Protein AF-A0A932XAJ8-F1 (afdb_monomer_lite)

pLDDT: mean 90.31, std 13.47, range [36.28, 98.69]

Sequence (309 aa):
MGTNARKQFDIGAFVGGLVFGLSGFFAARIWAGHVDVIAAASWMPWVVYTNVKCQMSRRRQSGYGASATNVKWKTYCVLAAAVFALQLLAGYQTMAFMTAIAVLIVTLLLCYFVKSFKPLVRMALAVALGLGLAAIQIIPLQEFFRQSIRTFNFPYSWNSYGSLTIASLKQFLNPFFFGDQISYHGPPPNFAEHAFFVGRVGVVLIIFFLLRRLPRLPRSPMVLAFGCVAFFGLWISLGPNAPIDLQYLLWKIVPMYRYLRLPPRHLILVVFGLSGLIGLGLQRFNKPFSFLIALFISAEMILYARHFI

Radius of gyration: 19.79 Å; chains: 1; bounding box: 49×43×63 Å

Structure (mmCIF, N/CA/C/O backbone):
data_AF-A0A932XAJ8-F1
#
_entry.id   AF-A0A932XAJ8-F1
#
loop_
_atom_site.group_PDB
_atom_site.id
_atom_site.type_symbol
_atom_site.label_atom_id
_atom_site.label_alt_id
_atom_site.label_comp_id
_atom_site.label_asym_id
_atom_site.label_entity_id
_atom_site.label_seq_id
_atom_site.pdbx_PDB_ins_code
_atom_site.Cartn_x
_atom_site.Cartn_y
_atom_site.Cartn_z
_atom_site.occupancy
_atom_site.B_iso_or_equiv
_atom_site.auth_seq_id
_atom_site.auth_comp_id
_atom_site.auth_asym_id
_atom_site.auth_atom_id
_atom_site.pdbx_PDB_model_num
ATOM 1 N N . MET A 1 1 ? -10.674 -12.398 41.702 1.00 36.28 1 MET A N 1
ATOM 2 C CA . MET A 1 1 ? -10.322 -13.442 40.714 1.00 36.28 1 MET A CA 1
ATOM 3 C C . MET A 1 1 ? -10.292 -12.816 39.329 1.00 36.28 1 MET A C 1
ATOM 5 O O . MET A 1 1 ? -11.334 -12.607 38.725 1.00 36.28 1 MET A O 1
ATOM 9 N N . GLY A 1 2 ? -9.106 -12.397 38.882 1.00 37.19 2 GLY A N 1
ATOM 10 C CA . GLY A 1 2 ? -8.924 -11.787 37.568 1.00 37.19 2 GLY A CA 1
ATOM 11 C C . GLY A 1 2 ? -9.028 -12.852 36.486 1.00 37.19 2 GLY A C 1
ATOM 12 O O . GLY A 1 2 ? -8.221 -13.778 36.446 1.00 37.19 2 GLY A O 1
ATOM 13 N N . THR A 1 3 ? -10.025 -12.741 35.615 1.00 41.97 3 THR A N 1
ATOM 14 C CA . THR A 1 3 ? -10.102 -13.565 34.412 1.00 41.97 3 THR A CA 1
ATOM 15 C C . THR A 1 3 ? -8.911 -13.217 33.528 1.00 41.97 3 THR A C 1
ATOM 17 O O . THR A 1 3 ? -8.895 -12.170 32.877 1.00 41.97 3 THR A O 1
ATOM 20 N N . ASN A 1 4 ? -7.903 -14.090 33.524 1.00 41.47 4 ASN A N 1
ATOM 21 C CA . ASN A 1 4 ? -6.864 -14.136 32.506 1.00 41.47 4 ASN A CA 1
ATOM 22 C C . ASN A 1 4 ? -7.554 -14.295 31.148 1.00 41.47 4 ASN A C 1
ATOM 24 O O . ASN A 1 4 ? -7.858 -15.405 30.712 1.00 41.47 4 ASN A O 1
ATOM 28 N N . ALA A 1 5 ? -7.835 -13.174 30.487 1.00 44.16 5 ALA A N 1
ATOM 29 C CA . ALA A 1 5 ? -8.239 -13.155 29.096 1.00 44.16 5 ALA A CA 1
ATOM 30 C C . ALA A 1 5 ? -7.045 -13.668 28.284 1.00 44.16 5 ALA A C 1
ATOM 32 O O . ALA A 1 5 ? -6.176 -12.894 27.879 1.00 44.16 5 ALA A O 1
ATOM 33 N N . ARG A 1 6 ? -6.960 -14.994 28.093 1.00 46.66 6 ARG A N 1
ATOM 34 C CA . ARG A 1 6 ? -6.066 -15.590 27.096 1.00 46.66 6 ARG A CA 1
ATOM 35 C C . ARG A 1 6 ? -6.320 -14.824 25.802 1.00 46.66 6 ARG A C 1
ATOM 37 O O . ARG A 1 6 ? -7.459 -14.790 25.339 1.00 46.66 6 ARG A O 1
ATOM 44 N N . LYS A 1 7 ? -5.285 -14.173 25.258 1.00 53.66 7 LYS A N 1
ATOM 45 C CA . LYS A 1 7 ? -5.344 -13.554 23.929 1.00 53.66 7 LYS A CA 1
ATOM 46 C C . LYS A 1 7 ? -5.793 -14.639 22.955 1.00 53.66 7 LYS A C 1
ATOM 48 O O . LYS A 1 7 ? -5.022 -15.531 22.620 1.00 53.66 7 LYS A O 1
ATOM 53 N N . GLN A 1 8 ? -7.068 -14.608 22.590 1.00 65.31 8 GLN A N 1
ATOM 54 C CA . GLN A 1 8 ? -7.637 -15.550 21.647 1.00 65.31 8 GLN A CA 1
ATOM 55 C C . GLN A 1 8 ? -6.989 -15.295 20.287 1.00 65.31 8 GLN A C 1
ATOM 57 O O . GLN A 1 8 ? -6.840 -14.144 19.881 1.00 65.31 8 GLN A O 1
ATOM 62 N N . PHE A 1 9 ? -6.573 -16.366 19.616 1.00 79.56 9 PHE A N 1
ATOM 63 C CA . PHE A 1 9 ? -6.034 -16.291 18.265 1.00 79.56 9 PHE A CA 1
ATOM 64 C C . PHE A 1 9 ? -7.078 -15.664 17.329 1.00 79.56 9 PHE A C 1
ATOM 66 O O . PHE A 1 9 ? -8.187 -16.186 17.190 1.00 79.56 9 PHE A O 1
ATOM 73 N N . ASP A 1 10 ? -6.733 -14.526 16.726 1.00 88.81 10 ASP A N 1
ATOM 74 C CA . ASP A 1 10 ? -7.587 -13.831 15.764 1.00 88.81 10 ASP A CA 1
ATOM 75 C C . ASP A 1 10 ? -7.245 -14.315 14.354 1.00 88.81 10 ASP A C 1
ATOM 77 O O . ASP A 1 10 ? -6.279 -13.868 13.731 1.00 88.81 10 ASP A O 1
ATOM 81 N N . ILE A 1 11 ? -8.050 -15.258 13.862 1.00 92.81 11 ILE A N 1
ATOM 82 C CA . ILE A 1 11 ? -7.847 -15.880 12.552 1.00 92.81 11 ILE A CA 1
ATOM 83 C C . ILE A 1 11 ? -7.927 -14.866 11.406 1.00 92.81 11 ILE A C 1
ATOM 85 O O . ILE A 1 11 ? -7.228 -15.012 10.409 1.00 92.81 11 ILE A O 1
ATOM 89 N N . GLY A 1 12 ? -8.737 -13.812 11.561 1.00 92.94 12 GLY A N 1
ATOM 90 C CA . GLY A 1 12 ? -8.859 -12.759 10.559 1.00 92.94 12 GLY A CA 1
ATOM 91 C C . GLY A 1 12 ? -7.574 -11.943 10.459 1.00 92.94 12 GLY A C 1
ATOM 92 O O . GLY A 1 12 ? -7.088 -11.694 9.359 1.00 92.94 12 GLY A O 1
ATOM 93 N N . ALA A 1 13 ? -6.982 -11.584 11.602 1.00 92.44 13 ALA A N 1
ATOM 94 C CA . ALA A 1 13 ? -5.699 -10.883 11.632 1.00 92.44 13 ALA A CA 1
ATOM 95 C C . ALA A 1 13 ? -4.559 -11.741 11.057 1.00 92.44 13 ALA A C 1
ATOM 97 O O . ALA A 1 13 ? -3.740 -11.230 10.293 1.00 92.44 13 ALA A O 1
ATOM 98 N N . PHE A 1 14 ? -4.534 -13.040 11.378 1.00 95.12 14 PHE A N 1
ATOM 99 C CA . PHE A 1 14 ? -3.547 -13.974 10.834 1.00 95.12 14 PHE A CA 1
ATOM 100 C C . PHE A 1 14 ? -3.643 -14.086 9.307 1.00 95.12 14 PHE A C 1
ATOM 102 O O . PHE A 1 14 ? -2.650 -13.865 8.617 1.00 95.12 14 PHE A O 1
ATOM 109 N N . VAL A 1 15 ? -4.839 -14.355 8.770 1.00 96.69 15 VAL A N 1
ATOM 110 C CA . VAL A 1 15 ? -5.033 -14.482 7.317 1.00 96.69 15 VAL A CA 1
ATOM 111 C C . VAL A 1 15 ? -4.774 -13.159 6.602 1.00 96.69 15 VAL A C 1
ATOM 113 O O . VAL A 1 15 ? -4.150 -13.163 5.550 1.00 96.69 15 VAL A O 1
ATOM 116 N N . GLY A 1 16 ? -5.181 -12.019 7.171 1.00 96.94 16 GLY A N 1
ATOM 117 C CA . GLY A 1 16 ? -4.859 -10.709 6.600 1.00 96.94 16 GLY A CA 1
ATOM 118 C C . GLY A 1 16 ? -3.348 -10.474 6.488 1.00 96.94 16 GLY A C 1
ATOM 119 O O . GLY A 1 16 ? -2.874 -9.999 5.459 1.00 96.94 16 GLY A O 1
ATOM 120 N N . GLY A 1 17 ? -2.576 -10.863 7.509 1.00 97.12 17 GLY A N 1
ATOM 121 C CA . GLY A 1 17 ? -1.112 -10.816 7.461 1.00 97.12 17 GLY A CA 1
ATOM 122 C C . GLY A 1 17 ? -0.517 -11.762 6.413 1.00 97.12 17 GLY A C 1
ATOM 123 O O . GLY A 1 17 ? 0.367 -11.357 5.660 1.00 97.12 17 GLY A O 1
ATOM 124 N N . LEU A 1 18 ? -1.036 -12.990 6.324 1.00 97.75 18 LEU A N 1
ATOM 125 C CA . LEU A 1 18 ? -0.606 -13.991 5.343 1.00 97.75 18 LEU A CA 1
ATOM 126 C C . LEU A 1 18 ? -0.863 -13.524 3.906 1.00 97.75 18 LEU A C 1
ATOM 128 O O . LEU A 1 18 ? 0.040 -13.587 3.078 1.00 97.75 18 LEU A O 1
ATOM 132 N N . VAL A 1 19 ? -2.063 -13.011 3.616 1.00 98.31 19 VAL A N 1
ATOM 133 C CA . VAL A 1 19 ? -2.419 -12.496 2.284 1.00 98.31 19 VAL A CA 1
ATOM 134 C C . VAL A 1 19 ? -1.528 -11.321 1.901 1.00 98.31 19 VAL A C 1
ATOM 136 O O . VAL A 1 19 ? -1.057 -11.273 0.770 1.00 98.31 19 VAL A O 1
ATOM 139 N N . PHE A 1 20 ? -1.244 -10.405 2.832 1.00 98.38 20 PHE A N 1
ATOM 140 C CA . PHE A 1 20 ? -0.338 -9.287 2.570 1.00 98.38 20 PHE A CA 1
ATOM 141 C C . PHE A 1 20 ? 1.073 -9.783 2.221 1.00 98.38 20 PHE A C 1
ATOM 143 O O . PHE A 1 20 ? 1.606 -9.415 1.174 1.00 98.38 20 PHE A O 1
ATOM 150 N N . GLY A 1 21 ? 1.645 -10.657 3.057 1.00 97.12 21 GLY A N 1
ATOM 151 C CA . GLY A 1 21 ? 3.016 -11.152 2.904 1.00 97.12 21 GLY A CA 1
ATOM 152 C C . GLY A 1 21 ? 3.234 -12.087 1.709 1.00 97.12 21 GLY A C 1
ATOM 153 O O . GLY A 1 21 ? 4.313 -12.071 1.128 1.00 97.12 21 GLY A O 1
ATOM 154 N N . LEU A 1 22 ? 2.220 -12.864 1.313 1.00 97.44 22 LEU A N 1
ATOM 155 C CA . LEU A 1 22 ? 2.273 -13.782 0.162 1.00 97.44 22 LEU A CA 1
ATOM 156 C C . LEU A 1 22 ? 1.621 -13.218 -1.108 1.00 97.44 22 LEU A C 1
ATOM 158 O O . LEU A 1 22 ? 1.453 -13.935 -2.094 1.00 97.44 22 LEU A O 1
ATOM 162 N N . SER A 1 23 ? 1.214 -11.950 -1.089 1.00 98.00 23 SER A N 1
ATOM 163 C CA . SER A 1 23 ? 0.569 -11.295 -2.229 1.00 98.00 23 SER A CA 1
ATOM 164 C C . SER A 1 23 ? 1.440 -11.289 -3.482 1.00 98.00 23 SER A C 1
ATOM 166 O O . SER A 1 23 ? 2.666 -11.392 -3.418 1.00 98.00 23 SER A O 1
ATOM 168 N N . GLY A 1 24 ? 0.810 -11.057 -4.636 1.00 97.06 24 GLY A N 1
ATOM 169 C CA . GLY A 1 24 ? 1.530 -10.881 -5.896 1.00 97.06 24 GLY A CA 1
ATOM 170 C C . GLY A 1 24 ? 2.582 -9.780 -5.851 1.00 97.06 24 GLY A C 1
ATOM 171 O O . GLY A 1 24 ? 3.646 -9.955 -6.437 1.00 97.06 24 GLY A O 1
ATOM 172 N N . PHE A 1 25 ? 2.337 -8.718 -5.079 1.00 97.19 25 PHE A N 1
ATOM 173 C CA . PHE A 1 25 ? 3.297 -7.630 -4.924 1.00 97.19 25 PHE A CA 1
ATOM 174 C C . PHE A 1 25 ? 4.599 -8.109 -4.271 1.00 97.19 25 PHE A C 1
ATOM 176 O O . PHE A 1 25 ? 5.679 -7.765 -4.741 1.00 97.19 25 PHE A O 1
ATOM 183 N N . PHE A 1 26 ? 4.517 -8.910 -3.205 1.00 97.31 26 PHE A N 1
ATOM 184 C CA . PHE A 1 26 ? 5.707 -9.437 -2.535 1.00 97.31 26 PHE A CA 1
ATOM 185 C C . PHE A 1 26 ? 6.328 -10.599 -3.311 1.00 97.31 26 PHE A C 1
ATOM 187 O O . PHE A 1 26 ? 7.528 -10.571 -3.568 1.00 97.31 26 PHE A O 1
ATOM 194 N N . ALA A 1 27 ? 5.526 -11.578 -3.740 1.00 96.56 27 ALA A N 1
ATOM 195 C CA . ALA A 1 27 ? 6.020 -12.777 -4.416 1.00 96.56 27 ALA A CA 1
ATOM 196 C C . ALA A 1 27 ? 6.805 -12.440 -5.697 1.00 96.56 27 ALA A C 1
ATOM 198 O O . ALA A 1 27 ? 7.934 -12.894 -5.874 1.00 96.56 27 ALA A O 1
ATOM 199 N N . ALA A 1 28 ? 6.271 -11.551 -6.539 1.00 95.94 28 ALA A N 1
ATOM 200 C CA . ALA A 1 28 ? 6.948 -11.165 -7.774 1.00 95.94 28 ALA A CA 1
ATOM 201 C C . ALA A 1 28 ? 8.220 -10.331 -7.528 1.00 95.94 28 ALA A C 1
ATOM 203 O O . ALA A 1 28 ? 9.164 -10.387 -8.314 1.00 95.94 28 ALA A O 1
ATOM 204 N N . ARG A 1 29 ? 8.277 -9.568 -6.426 1.00 95.12 29 ARG A N 1
ATOM 205 C CA . ARG A 1 29 ? 9.469 -8.795 -6.034 1.00 95.12 29 ARG A CA 1
ATOM 206 C C . ARG A 1 29 ? 10.559 -9.654 -5.409 1.00 95.12 29 ARG A C 1
ATOM 208 O O . ARG A 1 29 ? 11.724 -9.297 -5.558 1.00 95.12 29 ARG A O 1
ATOM 215 N N . ILE A 1 30 ? 10.193 -10.754 -4.745 1.00 94.38 30 ILE A N 1
ATOM 216 C CA . ILE A 1 30 ? 11.155 -11.751 -4.253 1.00 94.38 30 ILE A CA 1
ATOM 217 C C . ILE A 1 30 ? 11.880 -12.348 -5.454 1.00 94.38 30 ILE A C 1
ATOM 219 O O . ILE A 1 30 ? 13.105 -12.293 -5.506 1.00 94.38 30 ILE A O 1
ATOM 223 N N . TRP A 1 31 ? 11.122 -12.805 -6.453 1.00 94.38 31 TRP A N 1
ATOM 224 C CA . TRP A 1 31 ? 11.687 -13.335 -7.692 1.00 94.38 31 TRP A CA 1
ATOM 225 C C . TRP A 1 31 ? 12.565 -12.310 -8.424 1.00 94.38 31 TRP A C 1
ATOM 227 O O . TRP A 1 31 ? 13.673 -12.623 -8.845 1.00 94.38 31 TRP A O 1
ATOM 237 N N . ALA A 1 32 ? 12.114 -11.056 -8.517 1.00 94.38 32 ALA A N 1
ATOM 238 C CA . ALA A 1 32 ? 12.867 -9.985 -9.172 1.00 94.38 32 ALA A CA 1
ATOM 239 C C . ALA A 1 32 ? 14.073 -9.454 -8.360 1.00 94.38 32 ALA A C 1
ATOM 241 O O . ALA A 1 32 ? 14.745 -8.529 -8.811 1.00 94.38 32 ALA A O 1
ATOM 242 N N . GLY A 1 33 ? 14.342 -9.982 -7.158 1.00 94.06 33 GLY A N 1
ATOM 243 C CA . GLY A 1 33 ? 15.490 -9.585 -6.333 1.00 94.06 33 GLY A CA 1
ATOM 244 C C . GLY A 1 33 ? 15.377 -8.204 -5.671 1.00 94.06 33 GLY A C 1
ATOM 245 O O . GLY A 1 33 ?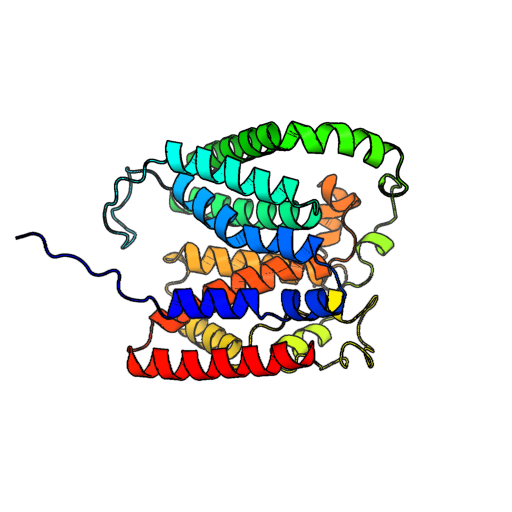 16.376 -7.651 -5.213 1.00 94.06 33 GLY A O 1
ATOM 246 N N . HIS A 1 34 ? 14.176 -7.625 -5.585 1.00 93.25 34 HIS A N 1
ATOM 247 C CA . HIS A 1 34 ? 13.941 -6.296 -5.005 1.00 93.25 34 HIS A CA 1
ATOM 248 C C . HIS A 1 34 ? 13.796 -6.339 -3.475 1.00 93.25 34 HIS A C 1
ATOM 250 O O . HIS A 1 34 ? 12.737 -6.038 -2.911 1.00 93.25 34 HIS A O 1
ATOM 256 N N . VAL A 1 35 ? 14.870 -6.739 -2.792 1.00 92.75 35 VAL A N 1
ATOM 257 C CA . VAL A 1 35 ? 14.904 -6.901 -1.327 1.00 92.75 35 VAL A CA 1
ATOM 258 C C . VAL A 1 35 ? 14.646 -5.578 -0.596 1.00 92.75 35 VAL A C 1
ATOM 260 O O . VAL A 1 35 ? 13.976 -5.558 0.434 1.00 92.75 35 VAL A O 1
ATOM 263 N N . ASP A 1 36 ? 15.106 -4.463 -1.157 1.00 93.69 36 ASP A N 1
ATOM 264 C CA . ASP A 1 36 ? 14.878 -3.100 -0.667 1.00 93.69 36 ASP A CA 1
ATOM 265 C C . ASP A 1 36 ? 13.386 -2.720 -0.653 1.00 93.69 36 ASP A C 1
ATOM 267 O O . ASP A 1 36 ? 12.871 -2.199 0.343 1.00 93.69 36 ASP A O 1
ATOM 271 N N . VAL A 1 37 ? 12.661 -3.042 -1.729 1.00 95.31 37 VAL A N 1
ATOM 272 C CA . VAL A 1 37 ? 11.209 -2.828 -1.831 1.00 95.31 37 VAL A CA 1
ATOM 273 C C . VAL A 1 37 ? 10.473 -3.657 -0.786 1.00 95.31 37 VAL A C 1
ATOM 275 O O . VAL A 1 37 ? 9.596 -3.133 -0.099 1.00 95.31 37 VAL A O 1
ATOM 278 N N . ILE A 1 38 ? 10.842 -4.932 -0.641 1.00 95.81 38 ILE A N 1
ATOM 279 C CA . ILE A 1 38 ? 10.232 -5.860 0.319 1.00 95.81 38 ILE A CA 1
ATOM 280 C C . ILE A 1 38 ? 10.467 -5.378 1.751 1.00 95.81 38 ILE A C 1
ATOM 282 O O . ILE A 1 38 ? 9.517 -5.287 2.534 1.00 95.81 38 ILE A O 1
ATOM 286 N N . ALA A 1 39 ? 11.709 -5.026 2.088 1.00 96.12 39 ALA A N 1
ATOM 287 C CA . ALA A 1 39 ? 12.080 -4.542 3.410 1.00 96.12 39 ALA A CA 1
ATOM 288 C C . ALA A 1 39 ? 11.293 -3.277 3.772 1.00 96.12 39 ALA A C 1
ATOM 290 O O . ALA A 1 39 ? 10.668 -3.216 4.832 1.00 96.12 39 ALA A O 1
ATOM 291 N N . ALA A 1 40 ? 11.236 -2.294 2.870 1.00 96.94 40 ALA A N 1
ATOM 292 C CA . ALA A 1 40 ? 10.498 -1.059 3.108 1.00 96.94 40 ALA A CA 1
ATOM 293 C C . ALA A 1 40 ? 8.973 -1.274 3.151 1.00 96.94 40 ALA A C 1
ATOM 295 O O . ALA A 1 40 ? 8.297 -0.694 4.001 1.00 96.94 40 ALA A O 1
ATOM 296 N N . ALA A 1 41 ? 8.399 -2.100 2.271 1.00 97.25 41 ALA A N 1
ATOM 297 C CA . ALA A 1 41 ? 6.956 -2.354 2.238 1.00 97.25 41 ALA A CA 1
ATOM 298 C C . ALA A 1 41 ? 6.463 -3.132 3.472 1.00 97.25 41 ALA A C 1
ATOM 300 O O . ALA A 1 41 ? 5.355 -2.885 3.952 1.00 97.25 41 ALA A O 1
ATOM 301 N N . SER A 1 42 ? 7.295 -4.013 4.038 1.00 97.12 42 SER A N 1
ATOM 302 C CA . SER A 1 42 ? 6.964 -4.825 5.223 1.00 97.12 42 SER A CA 1
ATOM 303 C C . SER A 1 42 ? 6.685 -3.992 6.481 1.00 97.12 42 SER A C 1
ATOM 305 O O . SER A 1 42 ? 5.966 -4.434 7.378 1.00 97.12 42 SER A O 1
ATOM 307 N N . TRP A 1 43 ? 7.196 -2.758 6.546 1.00 97.62 43 TRP A N 1
ATOM 308 C CA . TRP A 1 43 ? 6.921 -1.830 7.646 1.00 97.62 43 TRP A CA 1
ATOM 309 C C . TRP A 1 43 ? 5.549 -1.152 7.555 1.00 97.62 43 TRP A C 1
ATOM 311 O O . TRP A 1 43 ? 5.057 -0.651 8.569 1.00 97.62 43 TRP A O 1
ATOM 321 N N . MET A 1 44 ? 4.896 -1.150 6.385 1.00 97.94 44 MET A N 1
ATOM 322 C CA . MET A 1 44 ? 3.630 -0.437 6.163 1.00 97.94 44 MET A CA 1
ATOM 323 C C . MET A 1 44 ? 2.542 -0.782 7.199 1.00 97.94 44 MET A C 1
ATOM 325 O O . MET A 1 44 ? 1.985 0.156 7.783 1.00 97.94 44 MET A O 1
ATOM 329 N N . PRO A 1 45 ? 2.249 -2.065 7.517 1.00 97.62 45 PRO A N 1
ATOM 330 C CA . PRO A 1 45 ? 1.226 -2.396 8.509 1.00 97.62 45 PRO A CA 1
ATOM 331 C C . PRO A 1 45 ? 1.540 -1.839 9.897 1.00 97.62 45 PRO A C 1
ATOM 333 O O . PRO A 1 45 ? 0.641 -1.344 10.581 1.00 97.62 45 PRO A O 1
ATOM 336 N N . TRP A 1 46 ? 2.814 -1.863 10.296 1.00 97.38 46 TRP A N 1
ATOM 337 C CA . TRP A 1 46 ? 3.261 -1.345 11.584 1.00 97.38 46 TRP A CA 1
ATOM 338 C C . TRP A 1 46 ? 3.116 0.169 11.658 1.00 97.38 46 TRP A C 1
ATOM 340 O O . TRP A 1 46 ? 2.526 0.659 12.620 1.00 97.38 46 TRP A O 1
ATOM 350 N N . VAL A 1 47 ? 3.562 0.897 10.628 1.00 97.50 47 VAL A N 1
ATOM 351 C CA . VAL A 1 47 ? 3.443 2.362 10.565 1.00 97.50 47 VAL A CA 1
ATOM 352 C C . VAL A 1 47 ? 1.979 2.790 10.636 1.00 97.50 47 VAL A C 1
ATOM 354 O O . VAL A 1 47 ? 1.637 3.686 11.416 1.00 97.50 47 VAL A O 1
ATOM 357 N N . VAL A 1 48 ? 1.100 2.148 9.859 1.00 96.94 48 VAL A N 1
ATOM 358 C CA . VAL A 1 48 ? -0.339 2.447 9.870 1.00 96.94 48 VAL A CA 1
ATOM 359 C C . VAL A 1 48 ? -0.938 2.130 11.241 1.00 96.94 48 VAL A C 1
ATOM 361 O O . VAL A 1 48 ? -1.619 2.977 11.822 1.00 96.94 48 VAL A O 1
ATOM 364 N N . TYR A 1 49 ? -0.641 0.959 11.811 1.00 95.50 49 TYR A N 1
ATOM 365 C CA . TYR A 1 49 ? -1.144 0.552 13.123 1.00 95.50 49 TYR A CA 1
ATOM 366 C C . TYR A 1 49 ? -0.745 1.527 14.241 1.00 95.50 49 TYR A C 1
ATOM 368 O O . TYR A 1 49 ? -1.604 1.995 14.997 1.00 95.50 49 TYR A O 1
ATOM 376 N N . THR A 1 50 ? 0.541 1.874 14.347 1.00 95.56 50 THR A N 1
ATOM 377 C CA . THR A 1 50 ? 1.032 2.790 15.385 1.00 95.56 50 THR A CA 1
ATOM 378 C C . THR A 1 50 ? 0.469 4.197 15.210 1.00 95.56 50 THR A C 1
ATOM 380 O O . THR A 1 50 ? 0.110 4.827 16.207 1.00 95.56 50 THR A O 1
ATOM 383 N N . ASN A 1 51 ? 0.312 4.674 13.967 1.00 94.19 51 ASN A N 1
ATOM 384 C CA . ASN A 1 51 ? -0.316 5.968 13.688 1.00 94.19 51 ASN A CA 1
ATOM 385 C C . ASN A 1 51 ? -1.780 5.988 14.132 1.00 94.19 51 ASN A C 1
ATOM 387 O O . ASN A 1 51 ? -2.178 6.879 14.883 1.00 94.19 51 ASN A O 1
ATOM 391 N N . VAL A 1 52 ? -2.562 4.969 13.770 1.00 92.94 52 VAL A N 1
ATOM 392 C CA . VAL A 1 52 ? -3.962 4.851 14.202 1.00 92.94 52 VAL A CA 1
ATOM 393 C C . VAL A 1 52 ? -4.065 4.866 15.732 1.00 92.94 52 VAL A C 1
ATOM 395 O O . VAL A 1 52 ? -4.895 5.584 16.295 1.00 92.94 52 VAL A O 1
ATOM 398 N N . LYS A 1 53 ? -3.185 4.144 16.439 1.00 91.06 53 LYS A N 1
ATOM 399 C CA . LYS A 1 53 ? -3.154 4.142 17.912 1.00 91.06 53 LYS A CA 1
ATOM 400 C C . LYS A 1 53 ? -2.722 5.485 18.515 1.00 91.06 53 LYS A C 1
ATOM 402 O O . LYS A 1 53 ? -3.296 5.897 19.520 1.00 91.06 53 LYS A O 1
ATOM 407 N N . CYS A 1 54 ? -1.764 6.187 17.912 1.00 89.69 54 CYS A N 1
ATOM 408 C CA . CYS A 1 54 ? -1.359 7.549 18.295 1.00 89.69 54 CYS A CA 1
ATOM 409 C C . CYS A 1 54 ? -2.526 8.547 18.128 1.00 89.69 54 CYS A C 1
ATOM 411 O O . CYS A 1 54 ? -2.746 9.437 18.957 1.00 89.69 54 CYS A O 1
ATOM 413 N N . GLN A 1 55 ? -3.331 8.379 17.082 1.00 88.69 55 GLN A N 1
ATOM 414 C CA . GLN A 1 55 ? -4.436 9.274 16.734 1.00 88.69 55 GLN A CA 1
ATOM 415 C C . GLN A 1 55 ? -5.686 9.063 17.593 1.00 88.69 55 GLN A C 1
ATOM 417 O O . GLN A 1 55 ? -6.391 10.025 17.912 1.00 88.69 55 GLN A O 1
ATOM 422 N N . MET A 1 56 ? -5.942 7.833 18.035 1.00 81.81 56 MET A N 1
ATOM 423 C CA . MET A 1 56 ? -7.037 7.530 18.954 1.00 81.81 56 MET A CA 1
ATOM 424 C C . MET A 1 56 ? -6.783 8.175 20.331 1.00 81.81 56 MET A C 1
ATOM 426 O O . MET A 1 56 ? -5.712 8.056 20.921 1.00 81.81 56 MET A O 1
ATOM 430 N N . SER A 1 57 ? -7.759 8.921 20.862 1.00 61.88 57 SER A N 1
ATOM 431 C CA . SER A 1 57 ? -7.666 9.576 22.178 1.00 61.88 57 SER A CA 1
ATOM 432 C C . SER A 1 57 ? -8.832 9.198 23.085 1.00 61.88 57 SER A C 1
ATOM 434 O O . SER A 1 57 ? -9.950 9.032 22.608 1.00 61.88 57 SER A O 1
ATOM 436 N N . ARG A 1 58 ? -8.566 9.150 24.400 1.00 57.59 58 ARG A N 1
ATOM 437 C CA . ARG A 1 58 ? -9.435 8.714 25.517 1.00 57.59 58 ARG A CA 1
ATOM 438 C C . ARG A 1 58 ? -10.898 9.208 25.522 1.00 57.59 58 ARG A C 1
ATOM 440 O O . ARG A 1 58 ? -11.691 8.662 26.272 1.00 57.59 58 ARG A O 1
ATOM 447 N N . ARG A 1 59 ? -11.281 10.253 24.775 1.00 47.06 59 ARG A N 1
ATOM 448 C CA . ARG A 1 59 ? -12.475 11.064 25.100 1.00 47.06 59 ARG A CA 1
ATOM 449 C C . ARG A 1 59 ? -13.746 10.825 24.273 1.00 47.06 59 ARG A C 1
ATOM 451 O O . ARG A 1 59 ? -14.692 11.584 24.436 1.00 47.06 59 ARG A O 1
ATOM 458 N N . ARG A 1 60 ? -13.827 9.798 23.417 1.00 45.72 60 ARG A N 1
ATOM 459 C CA . ARG A 1 60 ? -15.105 9.458 22.746 1.00 45.72 60 ARG A CA 1
ATOM 460 C C . ARG A 1 60 ? -15.205 7.984 22.356 1.00 45.72 60 ARG A C 1
ATOM 462 O O . ARG A 1 60 ? -15.399 7.628 21.201 1.00 45.72 60 ARG A O 1
ATOM 469 N N . GLN A 1 61 ? -15.068 7.128 23.360 1.00 48.09 61 GLN A N 1
ATOM 470 C CA . GLN A 1 61 ? -15.142 5.670 23.255 1.00 48.09 61 GLN A CA 1
ATOM 471 C C . GLN A 1 61 ? -16.574 5.129 23.463 1.00 48.09 61 GLN A C 1
ATOM 473 O O . GLN A 1 61 ? -16.749 4.015 23.932 1.00 48.09 61 GLN A O 1
ATOM 478 N N . SER A 1 62 ? -17.604 5.921 23.134 1.00 37.81 62 SER A N 1
ATOM 479 C CA . SER A 1 62 ? -19.018 5.557 23.359 1.00 37.81 62 SER A CA 1
ATOM 480 C C . SER A 1 62 ? -19.714 4.942 22.126 1.00 37.81 62 SER A C 1
ATOM 482 O O . SER A 1 62 ? -20.862 4.533 22.199 1.00 37.81 62 SER A O 1
ATOM 484 N N . GLY A 1 63 ? -19.044 4.855 20.967 1.00 41.34 63 GLY A N 1
ATOM 485 C CA . GLY A 1 63 ? -19.675 4.367 19.721 1.00 41.34 63 GLY A CA 1
ATOM 486 C C . GLY A 1 63 ? -18.929 3.262 18.972 1.00 41.34 63 GLY A C 1
ATOM 487 O O . GLY A 1 63 ? -19.446 2.720 18.001 1.00 41.34 63 GLY A O 1
ATOM 488 N N . TYR A 1 64 ? -17.716 2.920 19.401 1.00 45.00 64 TYR A N 1
ATOM 489 C CA . TYR A 1 64 ? -16.870 1.933 18.739 1.00 45.00 64 TYR A CA 1
ATOM 490 C C . TYR A 1 64 ? -16.529 0.862 19.762 1.00 45.00 64 TYR A C 1
ATOM 492 O O . TYR A 1 64 ? -15.939 1.198 20.782 1.00 45.00 64 TYR A O 1
ATOM 500 N N . GLY A 1 65 ? -16.906 -0.394 19.500 1.00 39.03 65 GLY A N 1
ATOM 501 C CA . GLY A 1 65 ? -16.740 -1.562 20.381 1.00 39.03 65 GLY A CA 1
ATOM 502 C C . GLY A 1 65 ? -15.291 -1.965 20.695 1.00 39.03 65 GLY A C 1
ATOM 503 O O . GLY A 1 65 ? -14.971 -3.146 20.742 1.00 39.03 65 GLY A O 1
ATOM 504 N N . ALA A 1 66 ? -14.399 -0.998 20.889 1.00 42.44 66 ALA A N 1
ATOM 505 C CA . ALA A 1 66 ? -13.080 -1.181 21.452 1.00 42.44 66 ALA A CA 1
ATOM 506 C C . ALA A 1 66 ? -13.172 -0.946 22.963 1.00 42.44 66 ALA A C 1
ATOM 508 O O . ALA A 1 66 ? -13.422 0.177 23.405 1.00 42.44 66 ALA A O 1
ATOM 509 N N . SER A 1 67 ? -12.933 -2.010 23.733 1.00 37.81 67 SER A N 1
ATOM 510 C CA . SER A 1 67 ? -12.744 -1.967 25.185 1.00 37.81 67 SER A CA 1
ATOM 511 C C . SER A 1 67 ? -11.836 -0.798 25.588 1.00 37.81 67 SER A C 1
ATOM 513 O O . SER A 1 67 ? -10.832 -0.527 24.912 1.00 37.81 67 SER A O 1
ATOM 515 N N . ALA A 1 68 ? -12.221 -0.098 26.661 1.00 40.41 68 ALA A N 1
ATOM 516 C CA . ALA A 1 68 ? -11.580 1.082 27.240 1.00 40.41 68 ALA A CA 1
ATOM 517 C C . ALA A 1 68 ? -10.151 0.795 27.721 1.00 40.41 68 ALA A C 1
ATOM 519 O O . ALA A 1 68 ? -9.845 0.750 28.906 1.00 40.41 68 ALA A O 1
ATOM 520 N N . THR A 1 69 ? -9.245 0.582 26.774 1.00 48.75 69 THR A N 1
ATOM 521 C CA . THR A 1 69 ? -7.815 0.485 27.027 1.00 48.75 69 THR A CA 1
ATOM 522 C C . THR A 1 69 ? -7.247 1.894 27.134 1.00 48.75 69 THR A C 1
ATOM 524 O O . THR A 1 69 ? -7.498 2.757 26.292 1.00 48.75 69 THR A O 1
ATOM 527 N N . ASN A 1 70 ? -6.475 2.146 28.193 1.00 55.88 70 ASN A N 1
ATOM 528 C CA . ASN A 1 70 ? -5.721 3.382 28.381 1.00 55.88 70 ASN A CA 1
ATOM 529 C C . ASN A 1 70 ? -4.634 3.504 27.306 1.00 55.88 70 ASN A C 1
ATOM 531 O O . ASN A 1 70 ? -3.465 3.207 27.543 1.00 55.88 70 ASN A O 1
ATOM 535 N N . VAL A 1 71 ? -5.017 3.929 26.103 1.00 63.88 71 VAL A N 1
ATOM 536 C CA . VAL A 1 71 ? -4.072 4.157 25.012 1.00 63.88 71 VAL A CA 1
ATOM 537 C C . VAL A 1 71 ? -3.213 5.370 25.374 1.00 63.88 71 VAL A C 1
ATOM 539 O O . VAL A 1 71 ? -3.668 6.517 25.344 1.00 63.88 71 VAL A O 1
ATOM 542 N N . LYS A 1 72 ? -1.951 5.111 25.739 1.00 84.25 72 LYS A N 1
ATOM 543 C CA . LYS A 1 72 ? -0.919 6.135 25.941 1.00 84.25 72 LYS A CA 1
ATOM 544 C C . LYS A 1 72 ? -0.531 6.715 24.578 1.00 84.25 72 LYS A C 1
ATOM 546 O O . LYS A 1 72 ? 0.467 6.315 23.990 1.00 84.25 72 LYS A O 1
ATOM 551 N N . TRP A 1 73 ? -1.346 7.635 24.058 1.00 84.75 73 TRP A N 1
ATOM 552 C CA . TRP A 1 73 ? -1.178 8.198 22.711 1.00 84.75 73 TRP A CA 1
ATOM 553 C C . TRP A 1 73 ? 0.247 8.720 22.464 1.00 84.75 73 TRP A C 1
ATOM 555 O O . TRP A 1 73 ? 0.805 8.438 21.414 1.00 84.75 73 TRP A O 1
ATOM 565 N N . LYS A 1 74 ? 0.875 9.368 23.461 1.00 90.88 74 LYS A N 1
ATOM 566 C CA . LYS A 1 74 ? 2.272 9.835 23.391 1.00 90.88 74 LYS A CA 1
ATOM 567 C C . LYS A 1 74 ? 3.250 8.696 23.077 1.00 90.88 74 LYS A C 1
ATOM 569 O O . LYS A 1 74 ? 4.061 8.833 22.172 1.00 90.88 74 LYS A O 1
ATOM 574 N N . THR A 1 75 ? 3.127 7.561 23.770 1.00 92.25 75 THR A N 1
ATOM 575 C CA . THR A 1 75 ? 3.949 6.364 23.525 1.00 92.25 75 THR A CA 1
ATOM 576 C C . THR A 1 75 ? 3.762 5.860 22.099 1.00 92.25 75 THR A C 1
ATOM 578 O O . THR A 1 75 ? 4.739 5.591 21.413 1.00 92.25 75 THR A O 1
ATOM 581 N N . TYR A 1 76 ? 2.520 5.792 21.616 1.00 93.25 76 TYR A N 1
ATOM 582 C CA . TYR A 1 76 ? 2.258 5.368 20.242 1.00 93.25 76 TYR A CA 1
ATOM 583 C C . TYR A 1 76 ? 2.735 6.370 19.193 1.00 93.25 76 TYR A C 1
ATOM 585 O O . TYR A 1 76 ? 3.068 5.944 18.097 1.00 93.25 76 TYR A O 1
ATOM 593 N N . CYS A 1 77 ? 2.798 7.667 19.497 1.00 93.75 77 CYS A N 1
ATOM 594 C CA . CYS A 1 77 ? 3.371 8.641 18.569 1.00 93.75 77 CYS A CA 1
ATOM 595 C C . CYS A 1 77 ? 4.895 8.505 18.478 1.00 93.75 77 CYS A C 1
ATOM 597 O O . CYS A 1 77 ? 5.431 8.585 17.379 1.00 93.75 77 CYS A O 1
ATOM 599 N N . VAL A 1 78 ? 5.578 8.223 19.595 1.00 95.56 78 VAL A N 1
ATOM 600 C CA . VAL A 1 78 ? 7.014 7.884 19.583 1.00 95.56 78 VAL A CA 1
ATOM 601 C C . VAL A 1 78 ? 7.253 6.586 18.811 1.00 95.56 78 VAL A C 1
ATOM 603 O O . VAL A 1 78 ? 8.128 6.541 17.955 1.00 95.56 78 VAL A O 1
ATOM 606 N N . LEU A 1 79 ? 6.435 5.553 19.040 1.00 96.50 79 LEU A N 1
ATOM 607 C CA . LEU A 1 79 ? 6.516 4.305 18.274 1.00 96.50 79 LEU A CA 1
ATOM 608 C C . LEU A 1 79 ? 6.227 4.528 16.784 1.00 96.50 79 LEU A C 1
ATOM 610 O O . LEU A 1 79 ? 6.932 3.984 15.948 1.00 96.50 79 LEU A O 1
ATOM 614 N N . ALA A 1 80 ? 5.231 5.348 16.439 1.00 96.31 80 ALA A N 1
ATOM 615 C CA . ALA A 1 80 ? 4.921 5.675 15.051 1.00 96.31 80 ALA A CA 1
ATOM 616 C C . ALA A 1 80 ? 6.080 6.397 14.360 1.00 96.31 80 ALA A C 1
ATOM 618 O O . ALA A 1 80 ? 6.407 6.053 13.228 1.00 96.31 80 ALA A O 1
ATOM 619 N N . ALA A 1 81 ? 6.724 7.339 15.052 1.00 97.44 81 ALA A N 1
ATOM 620 C CA . ALA A 1 81 ? 7.926 8.004 14.567 1.00 97.44 81 ALA A CA 1
ATOM 621 C C . ALA A 1 81 ? 9.081 7.012 14.366 1.00 97.44 81 ALA A C 1
ATOM 623 O O . ALA A 1 81 ? 9.686 6.999 13.300 1.00 97.44 81 ALA A O 1
ATOM 624 N N . ALA A 1 82 ? 9.345 6.143 15.347 1.00 97.88 82 ALA A N 1
ATOM 625 C CA . ALA A 1 82 ? 10.423 5.158 15.280 1.00 97.88 82 ALA A CA 1
ATOM 626 C C . ALA A 1 82 ? 10.219 4.137 14.149 1.00 97.88 82 ALA A C 1
ATOM 628 O O . ALA A 1 82 ? 11.128 3.899 13.363 1.00 97.88 82 ALA A O 1
ATOM 629 N N . VAL A 1 83 ? 9.018 3.569 14.014 1.00 97.88 83 VAL A N 1
ATOM 630 C CA . VAL A 1 83 ? 8.706 2.595 12.953 1.00 97.88 83 VAL A CA 1
ATOM 631 C C . VAL A 1 83 ? 8.735 3.258 11.573 1.00 97.88 83 VAL A C 1
ATOM 633 O O . VAL A 1 83 ? 9.231 2.664 10.619 1.00 97.88 83 VAL A O 1
ATOM 636 N N . PHE A 1 84 ? 8.252 4.498 11.448 1.00 97.94 84 PHE A N 1
ATOM 637 C CA . PHE A 1 84 ? 8.353 5.238 10.189 1.00 97.94 84 PHE A CA 1
ATOM 638 C C . PHE A 1 84 ? 9.809 5.577 9.840 1.00 97.94 84 PHE A C 1
ATOM 640 O O . PHE A 1 84 ? 10.197 5.458 8.681 1.00 97.94 84 PHE A O 1
ATOM 647 N N . ALA A 1 85 ? 10.634 5.915 10.835 1.00 97.75 85 ALA A N 1
ATOM 648 C CA . ALA A 1 85 ? 12.068 6.095 10.644 1.00 97.75 85 ALA A CA 1
ATOM 649 C C . ALA A 1 85 ? 12.733 4.799 10.163 1.00 97.75 85 ALA A C 1
ATOM 651 O O . ALA A 1 85 ? 13.447 4.833 9.170 1.00 97.75 85 ALA A O 1
ATOM 652 N N . LEU A 1 86 ? 12.436 3.647 10.776 1.00 97.19 86 LEU A N 1
ATOM 653 C CA . LEU A 1 86 ? 12.938 2.345 10.314 1.00 97.19 86 LEU A CA 1
ATOM 654 C C . LEU A 1 86 ? 12.510 2.034 8.874 1.00 97.19 86 LEU A C 1
ATOM 656 O O . LEU A 1 86 ? 13.313 1.528 8.094 1.00 97.19 86 LEU A O 1
ATOM 660 N N . GLN A 1 87 ? 11.279 2.390 8.492 1.00 97.62 87 GLN A N 1
ATOM 661 C CA . GLN A 1 87 ? 10.834 2.251 7.108 1.00 97.62 87 GLN A CA 1
ATOM 662 C C . GLN A 1 87 ? 11.651 3.128 6.145 1.00 97.62 87 GLN A C 1
ATOM 664 O O . GLN A 1 87 ? 12.007 2.674 5.060 1.00 97.62 87 GLN A O 1
ATOM 669 N N . LEU A 1 88 ? 11.941 4.377 6.519 1.00 96.19 88 LEU A N 1
ATOM 670 C CA . LEU A 1 88 ? 12.772 5.282 5.719 1.00 96.19 88 LEU A CA 1
ATOM 671 C C . LEU A 1 88 ? 14.216 4.773 5.617 1.00 96.19 88 LEU A C 1
ATOM 673 O O . LEU A 1 88 ? 14.798 4.796 4.532 1.00 96.19 88 LEU A O 1
ATOM 677 N N . LEU A 1 89 ? 14.755 4.262 6.727 1.00 95.50 89 LEU A N 1
ATOM 678 C CA . LEU A 1 89 ? 16.102 3.702 6.805 1.00 95.50 89 LEU A CA 1
ATOM 679 C C . LEU A 1 89 ? 16.255 2.405 5.992 1.00 95.50 89 LEU A C 1
ATOM 681 O O . LEU A 1 89 ? 17.350 2.096 5.536 1.00 95.50 89 LEU A O 1
ATOM 685 N N . ALA A 1 90 ? 15.157 1.693 5.710 1.00 94.75 90 ALA A N 1
ATOM 686 C CA . ALA A 1 90 ? 15.154 0.531 4.814 1.00 94.75 90 ALA A CA 1
ATOM 687 C C . ALA A 1 90 ? 15.546 0.868 3.356 1.00 94.75 90 ALA A C 1
ATOM 689 O O . ALA A 1 90 ? 15.739 -0.036 2.549 1.00 94.75 90 ALA A O 1
ATOM 690 N N . GLY A 1 91 ? 15.666 2.154 3.001 1.00 88.06 91 GLY A N 1
ATOM 691 C CA . GLY A 1 91 ? 16.340 2.596 1.777 1.00 88.06 91 GLY A CA 1
ATOM 692 C C . GLY A 1 91 ? 15.441 2.797 0.556 1.00 88.06 91 GLY A C 1
ATOM 693 O O . GLY A 1 91 ? 15.901 3.350 -0.441 1.00 88.06 91 GLY A O 1
ATOM 694 N N . TYR A 1 92 ? 14.150 2.449 0.627 1.00 91.81 92 TYR A N 1
ATOM 695 C CA . TYR A 1 92 ? 13.221 2.610 -0.499 1.00 91.81 92 TYR A CA 1
ATOM 696 C C . TYR A 1 92 ? 12.135 3.668 -0.247 1.00 91.81 92 TYR A C 1
ATOM 698 O O . TYR A 1 92 ? 11.009 3.383 0.173 1.00 91.81 92 TYR A O 1
ATOM 706 N N . GLN A 1 93 ? 12.462 4.925 -0.564 1.00 91.44 93 GLN A N 1
ATOM 707 C CA . GLN A 1 93 ? 11.617 6.099 -0.294 1.00 91.44 93 GLN A CA 1
ATOM 708 C C . GLN A 1 93 ? 10.220 6.026 -0.928 1.00 91.44 93 GLN A C 1
ATOM 710 O O . GLN A 1 93 ? 9.253 6.508 -0.339 1.00 91.44 93 GLN A O 1
ATOM 715 N N . THR A 1 94 ? 10.079 5.401 -2.102 1.00 93.81 94 THR A N 1
ATOM 716 C CA . THR A 1 94 ? 8.769 5.262 -2.755 1.00 93.81 94 THR A CA 1
ATOM 717 C C . THR A 1 94 ? 7.795 4.447 -1.900 1.00 93.81 94 THR A C 1
ATOM 719 O O . THR A 1 94 ? 6.633 4.825 -1.814 1.00 93.81 94 THR A O 1
ATOM 722 N N . MET A 1 95 ? 8.240 3.392 -1.204 1.00 96.19 95 MET A N 1
ATOM 723 C CA . MET A 1 95 ? 7.356 2.608 -0.326 1.00 96.19 95 MET A CA 1
ATOM 724 C C . MET A 1 95 ? 6.980 3.385 0.940 1.00 96.19 95 MET A C 1
ATOM 726 O O . MET A 1 95 ? 5.828 3.328 1.366 1.00 96.19 95 MET A O 1
ATOM 730 N N . ALA A 1 96 ? 7.905 4.170 1.503 1.00 96.06 96 ALA A N 1
ATOM 731 C CA . ALA A 1 96 ? 7.589 5.077 2.608 1.00 96.06 96 ALA A CA 1
ATOM 732 C C . ALA A 1 96 ? 6.557 6.140 2.192 1.00 96.06 96 ALA A C 1
ATOM 734 O O . ALA A 1 96 ? 5.639 6.446 2.954 1.00 96.06 96 ALA A O 1
ATOM 735 N N . PHE A 1 97 ? 6.651 6.648 0.958 1.00 95.94 97 PHE A N 1
ATOM 736 C CA . PHE A 1 97 ? 5.658 7.560 0.394 1.00 95.94 97 PHE A CA 1
ATOM 737 C C . PHE A 1 97 ? 4.281 6.896 0.233 1.00 95.94 97 PHE A C 1
ATOM 739 O O . PHE A 1 97 ? 3.277 7.483 0.638 1.00 95.94 97 PHE A O 1
ATOM 746 N N . MET A 1 98 ? 4.219 5.652 -0.263 1.00 97.38 98 MET A N 1
ATOM 747 C CA . MET A 1 98 ? 2.961 4.892 -0.311 1.00 97.38 98 MET A CA 1
ATOM 748 C C . MET A 1 98 ? 2.370 4.708 1.093 1.00 97.38 98 MET A C 1
ATOM 750 O O . MET A 1 98 ? 1.186 4.967 1.309 1.00 97.38 98 MET A O 1
ATOM 754 N N . THR A 1 99 ? 3.185 4.359 2.091 1.00 98.06 99 THR A N 1
ATOM 755 C CA . THR A 1 99 ? 2.715 4.276 3.481 1.00 98.06 99 THR A CA 1
ATOM 756 C C . THR A 1 99 ? 2.184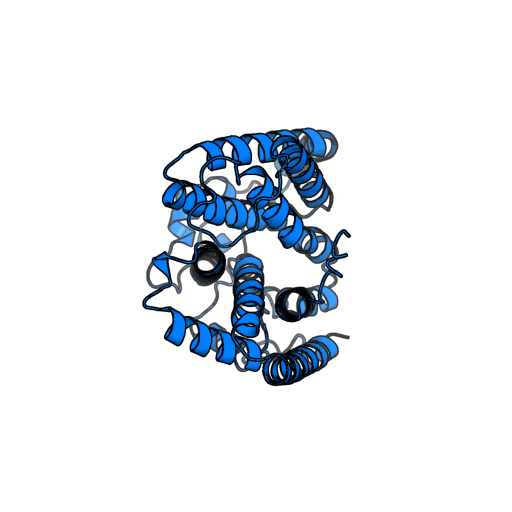 5.616 3.988 1.00 98.06 99 THR A C 1
ATOM 758 O O . THR A 1 99 ? 1.139 5.646 4.639 1.00 98.06 99 THR A O 1
ATOM 761 N N . ALA A 1 100 ? 2.855 6.730 3.682 1.00 97.19 100 ALA A N 1
ATOM 762 C CA . ALA A 1 100 ? 2.402 8.061 4.077 1.00 97.19 100 ALA A CA 1
ATOM 763 C C . ALA A 1 100 ? 1.031 8.404 3.467 1.00 97.19 100 ALA A C 1
ATOM 765 O O . ALA A 1 100 ? 0.181 8.955 4.167 1.00 97.19 100 ALA A O 1
ATOM 766 N N . ILE A 1 101 ? 0.773 8.009 2.214 1.00 97.75 101 ILE A N 1
ATOM 767 C CA . ILE A 1 101 ? -0.554 8.121 1.589 1.00 97.75 101 ILE A CA 1
ATOM 768 C C . ILE A 1 101 ? -1.591 7.300 2.368 1.00 97.75 101 ILE A C 1
ATOM 770 O O . ILE A 1 101 ? -2.654 7.824 2.707 1.00 97.75 101 ILE A O 1
ATOM 774 N N . ALA A 1 102 ? -1.293 6.038 2.697 1.00 98.31 102 ALA A N 1
ATOM 775 C CA . ALA A 1 102 ? -2.212 5.189 3.459 1.00 98.31 102 ALA A CA 1
ATOM 776 C C . ALA A 1 102 ? -2.544 5.799 4.832 1.00 98.31 102 ALA A C 1
ATOM 778 O O . ALA A 1 102 ? -3.713 5.891 5.214 1.00 98.31 102 ALA A O 1
ATOM 779 N N . VAL A 1 103 ? -1.521 6.273 5.552 1.00 98.00 103 VAL A N 1
ATOM 780 C CA . VAL A 1 103 ? -1.676 6.968 6.835 1.00 98.00 103 VAL A CA 1
ATOM 781 C C . VAL A 1 103 ? -2.515 8.232 6.667 1.00 98.00 103 VAL A C 1
ATOM 783 O O . VAL A 1 103 ? -3.420 8.453 7.471 1.00 98.00 103 VAL A O 1
ATOM 786 N N . LEU A 1 104 ? -2.275 9.040 5.632 1.00 97.81 104 LEU A N 1
ATOM 787 C CA . LEU A 1 104 ? -3.040 10.258 5.370 1.00 97.81 104 LEU A CA 1
ATOM 788 C C . LEU A 1 104 ? -4.524 9.949 5.144 1.00 97.81 104 LEU A C 1
ATOM 790 O O . LEU A 1 104 ? -5.366 10.541 5.815 1.00 97.81 104 LEU A O 1
ATOM 794 N N . ILE A 1 105 ? -4.852 8.986 4.275 1.00 97.62 105 ILE A N 1
ATOM 795 C CA . ILE A 1 105 ? -6.240 8.574 4.003 1.00 97.62 105 ILE A CA 1
ATOM 796 C C . ILE A 1 105 ? -6.936 8.140 5.300 1.00 97.62 105 ILE A C 1
ATOM 798 O O . ILE A 1 105 ? -8.028 8.620 5.619 1.00 97.62 105 ILE A O 1
ATOM 802 N N . VAL A 1 106 ? -6.288 7.278 6.091 1.00 96.25 106 VAL A N 1
ATOM 803 C CA . VAL A 1 106 ? -6.831 6.804 7.374 1.00 96.25 106 VAL A CA 1
ATOM 804 C C . VAL A 1 106 ? -7.031 7.970 8.349 1.00 96.25 106 VAL A C 1
ATOM 806 O O . VAL A 1 106 ? -8.063 8.058 9.014 1.00 96.25 106 VAL A O 1
ATOM 809 N N . THR A 1 107 ? -6.075 8.897 8.409 1.00 96.06 107 THR A N 1
ATOM 810 C CA . THR A 1 107 ? -6.116 10.063 9.299 1.00 96.06 107 THR A CA 1
ATOM 811 C C . THR A 1 107 ? -7.250 11.012 8.932 1.00 96.06 107 THR A C 1
ATOM 813 O O . THR A 1 107 ? -7.976 11.453 9.821 1.00 96.06 107 THR A O 1
ATOM 816 N N . LEU A 1 108 ? -7.442 11.304 7.642 1.00 96.19 108 LEU A N 1
ATOM 817 C CA . LEU A 1 108 ? -8.527 12.161 7.160 1.00 96.19 108 LEU A CA 1
ATOM 818 C C . LEU A 1 108 ? -9.898 11.566 7.495 1.00 96.19 108 LEU A C 1
ATOM 820 O O . LEU A 1 108 ? -10.776 12.274 7.993 1.00 96.19 108 LEU A O 1
ATOM 824 N N . LEU A 1 109 ? -10.062 10.252 7.322 1.00 93.88 109 LEU A N 1
ATOM 825 C CA . LEU A 1 109 ? -11.282 9.557 7.732 1.00 93.88 109 LEU A CA 1
ATOM 826 C C . LEU A 1 109 ? -11.489 9.631 9.249 1.00 93.88 109 LEU A C 1
ATOM 828 O O . LEU A 1 109 ? -12.589 9.932 9.710 1.00 93.88 109 LEU A O 1
ATOM 832 N N . LEU A 1 110 ? -10.443 9.419 10.052 1.00 91.25 110 LEU A N 1
ATOM 833 C CA . LEU A 1 110 ? -10.537 9.568 11.506 1.00 91.25 110 LEU A CA 1
ATOM 834 C C . LEU A 1 110 ? -10.897 11.001 11.919 1.00 91.25 110 LEU A C 1
ATOM 836 O O . LEU A 1 110 ? -11.722 11.170 12.817 1.00 91.25 110 LEU A O 1
ATOM 840 N N . CYS A 1 111 ? -10.349 12.024 11.258 1.00 92.50 111 CYS A N 1
ATOM 841 C CA . CYS A 1 111 ? -10.733 13.420 11.477 1.00 92.50 111 CYS A CA 1
ATOM 842 C C . CYS A 1 111 ? -12.227 13.640 11.213 1.00 92.50 111 CYS A C 1
ATOM 844 O O . CYS A 1 111 ? -12.900 14.263 12.037 1.00 92.50 111 CYS A O 1
ATOM 846 N N . TYR A 1 112 ? -12.753 13.082 10.117 1.00 92.31 112 TYR A N 1
ATOM 847 C CA . TYR A 1 112 ? -14.173 13.144 9.769 1.00 92.31 112 TYR A CA 1
ATOM 848 C C . TYR A 1 112 ? -15.057 12.470 10.832 1.00 92.31 112 TYR A C 1
ATOM 850 O O . TYR A 1 112 ? -15.993 13.083 11.347 1.00 92.31 112 TYR A O 1
ATOM 858 N N . PHE A 1 113 ? -14.726 11.241 11.243 1.00 88.06 113 PHE A N 1
ATOM 859 C CA . PHE A 1 113 ? -15.528 10.488 12.217 1.00 88.06 113 PHE A CA 1
ATOM 860 C C . PHE A 1 113 ? -15.454 11.041 13.641 1.00 88.06 113 PHE A C 1
ATOM 862 O O . PHE A 1 113 ? -16.449 11.027 14.367 1.00 88.06 113 PHE A O 1
ATOM 869 N N . VAL A 1 114 ? -14.283 11.522 14.059 1.00 87.62 114 VAL A N 1
ATOM 870 C CA . VAL A 1 114 ? -14.076 12.110 15.392 1.00 87.62 114 VAL A CA 1
ATOM 871 C C . VAL A 1 114 ? -14.502 13.584 15.425 1.00 87.62 114 VAL A C 1
ATOM 873 O O . VAL A 1 114 ? -14.639 14.148 16.511 1.00 87.62 114 VAL A O 1
ATOM 876 N N . LYS A 1 115 ? -14.752 14.200 14.259 1.00 89.12 115 LYS A N 1
ATOM 877 C CA . LYS A 1 115 ? -15.050 15.631 14.088 1.00 89.12 115 LYS A CA 1
ATOM 878 C C . LYS A 1 115 ? -13.984 16.514 14.747 1.00 89.12 115 LYS A C 1
ATOM 880 O O . LYS A 1 115 ? -14.284 17.408 15.535 1.00 89.12 115 LYS A O 1
ATOM 885 N N . SER A 1 116 ? -12.710 16.207 14.498 1.00 91.12 116 SER A N 1
ATOM 886 C CA . SER A 1 116 ? -11.577 16.909 15.109 1.00 91.12 116 SER A CA 1
ATOM 887 C C . SER A 1 116 ? -10.333 16.846 14.230 1.00 91.12 116 SER A C 1
ATOM 889 O O . SER A 1 116 ? -10.042 15.799 13.670 1.00 91.12 116 SER A O 1
ATOM 891 N N . PHE A 1 117 ? -9.541 17.922 14.203 1.00 93.88 117 PHE A N 1
ATOM 892 C CA . PHE A 1 117 ? -8.238 17.970 13.523 1.00 93.88 117 PHE A CA 1
ATOM 893 C C . PHE A 1 117 ? -7.081 17.373 14.344 1.00 93.88 117 PHE A C 1
ATOM 895 O O . PHE A 1 117 ? -5.961 17.253 13.853 1.00 93.88 117 PHE A O 1
ATOM 902 N N . LYS A 1 118 ? -7.323 16.956 15.597 1.00 92.06 118 LYS A N 1
ATOM 903 C CA . LYS A 1 118 ? -6.283 16.376 16.469 1.00 92.06 118 LYS A CA 1
ATOM 904 C C . LYS A 1 118 ? -5.563 15.156 15.865 1.00 92.06 118 LYS A C 1
ATOM 906 O O . LYS A 1 118 ? -4.350 15.078 16.055 1.00 92.06 118 LYS A O 1
ATOM 911 N N . PRO A 1 119 ? -6.231 14.216 15.162 1.00 93.94 119 PRO A N 1
ATOM 912 C CA . PRO A 1 119 ? -5.542 13.121 14.478 1.00 93.94 119 PRO A CA 1
ATOM 913 C C . PRO A 1 119 ? -4.511 13.620 13.461 1.00 93.94 119 PRO A C 1
ATOM 915 O O . PRO A 1 119 ? -3.395 13.108 13.440 1.00 93.94 119 PRO A O 1
ATOM 918 N N . LEU A 1 120 ? -4.843 14.665 12.695 1.00 95.50 120 LEU A N 1
ATOM 919 C CA . LEU A 1 120 ? -3.946 15.261 11.704 1.00 95.50 120 LEU A CA 1
ATOM 920 C C . LEU A 1 120 ? -2.709 15.889 12.356 1.00 95.50 120 LEU A C 1
ATOM 922 O O . LEU A 1 120 ? -1.593 15.636 11.916 1.00 95.50 120 LEU A O 1
ATOM 926 N N . VAL A 1 121 ? -2.888 16.630 13.456 1.00 95.06 121 VAL A N 1
ATOM 927 C CA . VAL A 1 121 ? -1.765 17.210 14.219 1.00 95.06 121 VAL A CA 1
ATOM 928 C C . VAL A 1 121 ? -0.832 16.118 14.748 1.00 95.06 121 VAL A C 1
ATOM 930 O O . VAL A 1 121 ? 0.387 16.241 14.674 1.00 95.06 121 VAL A O 1
ATOM 933 N N . ARG A 1 122 ? -1.389 15.018 15.263 1.00 94.75 122 ARG A N 1
ATOM 934 C CA . ARG A 1 122 ? -0.591 13.897 15.783 1.00 94.75 122 ARG A CA 1
ATOM 935 C C . ARG A 1 122 ? 0.130 13.123 14.686 1.00 94.75 122 ARG A C 1
ATOM 937 O O . ARG A 1 122 ? 1.261 12.708 14.905 1.00 94.75 122 ARG A O 1
ATOM 944 N N . MET A 1 123 ? -0.509 12.954 13.529 1.00 95.69 123 MET A N 1
ATOM 945 C CA . MET A 1 123 ? 0.128 12.404 12.334 1.00 95.69 123 MET A CA 1
ATOM 946 C C . MET A 1 123 ? 1.317 13.272 11.917 1.00 95.69 123 MET A C 1
ATOM 948 O O . MET A 1 123 ? 2.416 12.754 11.761 1.00 95.69 123 MET A O 1
ATOM 952 N N . ALA A 1 124 ? 1.115 14.589 11.798 1.00 96.38 124 ALA A N 1
ATOM 953 C CA . ALA A 1 124 ? 2.172 15.527 11.429 1.00 96.38 124 ALA A CA 1
ATOM 954 C C . ALA A 1 124 ? 3.345 15.479 12.421 1.00 96.38 124 ALA A C 1
ATOM 956 O O . ALA A 1 124 ? 4.495 15.411 12.000 1.00 96.38 124 ALA A O 1
ATOM 957 N N . LEU A 1 125 ? 3.058 15.419 13.727 1.00 96.06 125 LEU A N 1
ATOM 958 C CA . LEU A 1 125 ? 4.080 15.267 14.763 1.00 96.06 125 LEU A CA 1
ATOM 959 C C . LEU A 1 125 ? 4.857 13.947 14.623 1.00 96.06 125 LEU A C 1
ATOM 961 O O . LEU A 1 125 ? 6.082 13.956 14.682 1.00 96.06 125 LEU A O 1
ATOM 965 N N . ALA A 1 126 ? 4.169 12.818 14.432 1.00 96.25 126 ALA A N 1
ATOM 966 C CA . ALA A 1 126 ? 4.820 11.516 14.277 1.00 96.25 126 ALA A CA 1
ATOM 967 C C . ALA A 1 126 ? 5.691 11.452 13.010 1.00 96.25 126 ALA A C 1
ATOM 969 O O . ALA A 1 126 ? 6.809 10.944 13.064 1.00 96.25 126 ALA A O 1
ATOM 970 N N . VAL A 1 127 ? 5.210 12.007 11.892 1.00 96.06 127 VAL A N 1
ATOM 971 C CA . VAL A 1 127 ? 5.965 12.094 10.632 1.00 96.06 127 VAL A CA 1
ATOM 972 C C . VAL A 1 127 ? 7.190 12.993 10.791 1.00 96.06 127 VAL A C 1
ATOM 974 O O . VAL A 1 127 ? 8.279 12.584 10.404 1.00 96.06 127 VAL A O 1
ATOM 977 N N . ALA A 1 128 ? 7.046 14.173 11.403 1.00 96.81 128 ALA A N 1
ATOM 978 C CA . ALA A 1 128 ? 8.163 15.089 11.634 1.00 96.81 128 ALA A CA 1
ATOM 979 C C . ALA A 1 128 ? 9.250 14.461 12.521 1.00 96.81 128 ALA A C 1
ATOM 981 O O . ALA A 1 128 ? 10.431 14.534 12.193 1.00 96.81 128 ALA A O 1
ATOM 982 N N . LEU A 1 129 ? 8.856 13.780 13.603 1.00 97.12 129 LEU A N 1
ATOM 983 C CA . LEU A 1 129 ? 9.794 13.054 14.462 1.00 97.12 129 LEU A CA 1
ATOM 984 C C . LEU A 1 129 ? 10.459 11.887 13.720 1.00 97.12 129 LEU A C 1
ATOM 986 O O . LEU A 1 129 ? 11.662 11.698 13.853 1.00 97.12 129 LEU A O 1
ATOM 990 N N . GLY A 1 130 ? 9.708 11.126 12.917 1.00 97.25 130 GLY A N 1
ATOM 991 C CA . GLY A 1 130 ? 10.264 10.026 12.125 1.00 97.25 130 GLY A CA 1
ATOM 992 C C . GLY A 1 130 ? 11.267 10.501 11.068 1.00 97.25 130 GLY A C 1
ATOM 993 O O . GLY A 1 130 ? 12.325 9.897 10.918 1.00 97.25 130 GLY A O 1
ATOM 994 N N . LEU A 1 131 ? 10.984 11.622 10.395 1.00 96.06 131 LEU A N 1
ATOM 995 C CA . LEU A 1 131 ? 11.927 12.277 9.481 1.00 96.06 131 LEU A CA 1
ATOM 996 C C . LEU A 1 131 ? 13.175 12.776 10.215 1.00 96.06 131 LEU A C 1
ATOM 998 O O . LEU A 1 131 ? 14.276 12.599 9.708 1.00 96.06 131 LEU A O 1
ATOM 1002 N N . GLY A 1 132 ? 13.014 13.347 11.414 1.00 97.06 132 GLY A N 1
ATOM 1003 C CA . GLY A 1 132 ? 14.132 13.766 12.262 1.00 97.06 132 GLY A CA 1
ATOM 1004 C C . GLY A 1 132 ? 15.032 12.598 12.673 1.00 97.06 132 GLY A C 1
ATOM 1005 O O . GLY A 1 132 ? 16.249 12.701 12.583 1.00 97.06 132 GLY A O 1
ATOM 1006 N N . LEU A 1 133 ? 14.447 11.456 13.048 1.00 97.19 133 LEU A N 1
ATOM 1007 C CA . LEU A 1 133 ? 15.199 10.236 13.369 1.00 97.19 133 LEU A CA 1
ATOM 1008 C C . LEU A 1 133 ? 15.919 9.652 12.143 1.00 97.19 133 LEU A C 1
ATOM 1010 O O . LEU A 1 133 ? 17.038 9.163 12.262 1.00 97.19 133 LEU A O 1
ATOM 1014 N N . ALA A 1 134 ? 15.303 9.725 10.962 1.00 97.06 134 ALA A N 1
ATOM 1015 C CA . ALA A 1 134 ? 15.901 9.271 9.706 1.00 97.06 134 ALA A CA 1
ATOM 1016 C C . ALA A 1 134 ? 16.818 10.322 9.044 1.00 97.06 134 ALA A C 1
ATOM 1018 O O . ALA A 1 134 ? 17.376 10.061 7.975 1.00 97.06 134 ALA A O 1
ATOM 1019 N N . ALA A 1 135 ? 16.998 11.500 9.654 1.00 95.81 135 ALA A N 1
ATOM 1020 C CA . ALA A 1 135 ? 17.751 12.610 9.069 1.00 95.81 135 ALA A CA 1
ATOM 1021 C C . ALA A 1 135 ? 19.208 12.237 8.774 1.00 95.81 135 ALA A C 1
ATOM 1023 O O . ALA A 1 135 ? 19.746 12.665 7.755 1.00 95.81 135 ALA A O 1
ATOM 1024 N N . ILE A 1 136 ? 19.801 11.373 9.608 1.00 94.44 136 ILE A N 1
ATOM 1025 C CA . ILE A 1 136 ? 21.163 10.851 9.429 1.00 94.44 136 ILE A CA 1
ATOM 1026 C C . ILE A 1 136 ? 21.376 10.191 8.057 1.00 94.44 136 ILE A C 1
ATOM 1028 O O . ILE A 1 136 ? 22.472 10.257 7.516 1.00 94.44 136 ILE A O 1
ATOM 1032 N N . GLN A 1 137 ? 20.327 9.609 7.467 1.00 93.44 137 GLN A N 1
ATOM 1033 C CA . GLN A 1 137 ? 20.363 9.035 6.121 1.00 93.44 137 GLN A CA 1
ATOM 1034 C C . GLN A 1 137 ? 19.783 9.982 5.067 1.00 93.44 137 GLN A C 1
ATOM 1036 O O . GLN A 1 137 ? 20.312 10.068 3.961 1.00 93.44 137 GLN A O 1
ATOM 1041 N N . ILE A 1 138 ? 18.686 10.680 5.376 1.00 91.44 138 ILE A N 1
ATOM 1042 C CA . ILE A 1 138 ? 17.969 11.504 4.391 1.00 91.44 138 ILE A CA 1
ATOM 1043 C C . ILE A 1 138 ? 18.798 12.716 3.955 1.00 91.44 138 ILE A C 1
ATOM 1045 O O . ILE A 1 138 ? 18.760 13.060 2.774 1.00 91.44 138 ILE A O 1
ATOM 1049 N N . ILE A 1 139 ? 19.543 13.346 4.871 1.00 93.38 139 ILE A N 1
ATOM 1050 C CA . ILE A 1 139 ? 20.338 14.539 4.556 1.00 93.38 139 ILE A CA 1
ATOM 1051 C C . ILE A 1 139 ? 21.458 14.198 3.554 1.00 93.38 139 ILE A C 1
ATOM 1053 O O . ILE A 1 139 ? 21.443 14.788 2.473 1.00 93.38 139 ILE A O 1
ATOM 1057 N N . PRO A 1 140 ? 22.342 13.205 3.799 1.00 92.00 140 PRO A N 1
ATOM 1058 C CA . PRO A 1 140 ? 23.344 12.811 2.802 1.00 92.00 140 PRO A CA 1
ATOM 1059 C C . PRO A 1 140 ? 22.715 12.320 1.493 1.00 92.00 140 PRO A C 1
ATOM 1061 O O . PRO A 1 140 ? 23.177 12.643 0.401 1.00 92.00 140 PRO A O 1
ATOM 1064 N N . LEU A 1 141 ? 21.605 11.577 1.576 1.00 89.12 141 LEU A N 1
ATOM 1065 C CA . LEU A 1 141 ? 20.897 11.087 0.394 1.00 89.12 141 LEU A CA 1
ATOM 1066 C C . LEU A 1 141 ? 20.385 12.227 -0.498 1.00 89.12 141 LEU A C 1
ATOM 1068 O O . LEU A 1 141 ? 20.311 12.064 -1.716 1.00 89.12 141 LEU A O 1
ATO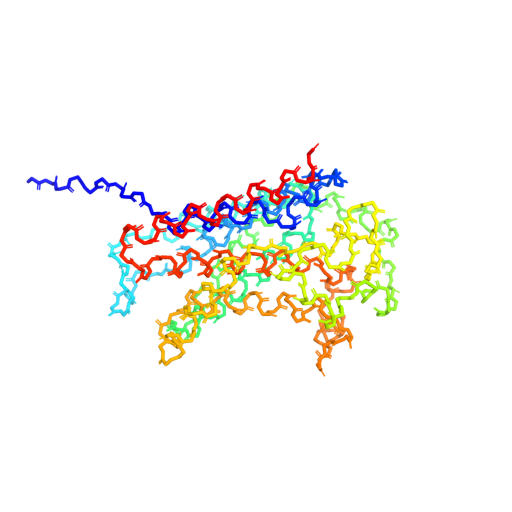M 1072 N N . GLN A 1 142 ? 20.046 13.383 0.077 1.00 88.12 142 GLN A N 1
ATOM 1073 C CA . GLN A 1 142 ? 19.603 14.543 -0.690 1.00 88.12 142 GLN A CA 1
ATOM 1074 C C . GLN A 1 142 ? 20.713 15.095 -1.597 1.00 88.12 142 GLN A C 1
ATOM 1076 O O . GLN A 1 142 ? 20.409 15.542 -2.706 1.00 88.12 142 GLN A O 1
ATOM 1081 N N . GLU A 1 143 ? 21.976 15.048 -1.168 1.00 88.81 143 GLU A N 1
ATOM 1082 C CA . GLU A 1 143 ? 23.124 15.498 -1.966 1.00 88.81 143 GLU A CA 1
ATOM 1083 C C . GLU A 1 143 ? 23.284 14.633 -3.220 1.00 88.81 143 GLU A C 1
ATOM 1085 O O . GLU A 1 143 ? 23.308 15.154 -4.338 1.00 88.81 143 GLU A O 1
ATOM 1090 N N . PHE A 1 144 ? 23.242 13.308 -3.051 1.00 87.25 144 PHE A N 1
ATOM 1091 C CA . PHE A 1 144 ? 23.259 12.363 -4.170 1.00 87.25 144 PHE A CA 1
ATOM 1092 C C . PHE A 1 144 ? 22.030 12.500 -5.068 1.00 87.25 144 PHE A C 1
ATOM 1094 O O . PHE A 1 144 ? 22.139 12.428 -6.292 1.00 87.25 144 PHE A O 1
ATOM 1101 N N . PHE A 1 145 ? 20.846 12.721 -4.487 1.00 84.31 145 PHE A N 1
ATOM 1102 C CA . PHE A 1 145 ? 19.621 12.858 -5.269 1.00 84.31 145 PHE A CA 1
ATOM 1103 C C . PHE A 1 145 ? 19.700 14.056 -6.217 1.00 84.31 145 PHE A C 1
ATOM 1105 O O . PHE A 1 145 ? 19.344 13.914 -7.386 1.00 84.31 145 PHE A O 1
ATOM 1112 N N . ARG A 1 146 ? 20.228 15.198 -5.746 1.00 85.69 146 ARG A N 1
ATOM 1113 C CA . ARG A 1 146 ? 20.412 16.419 -6.551 1.00 85.69 146 ARG A CA 1
ATOM 1114 C C . ARG A 1 146 ? 21.347 16.220 -7.744 1.00 85.69 146 ARG A C 1
ATOM 1116 O O . ARG A 1 146 ? 21.113 16.824 -8.785 1.00 85.69 146 ARG A O 1
ATOM 1123 N N . GLN A 1 147 ? 22.361 15.373 -7.592 1.00 86.88 147 GLN A N 1
ATOM 1124 C CA . GLN A 1 147 ? 23.329 15.049 -8.644 1.00 86.88 147 GLN A CA 1
ATOM 1125 C C . GLN A 1 147 ? 22.867 13.908 -9.563 1.00 86.88 147 GLN A C 1
ATOM 1127 O O . GLN A 1 147 ? 23.496 13.632 -10.582 1.00 86.88 147 GLN A O 1
ATOM 1132 N N . SER A 1 148 ? 21.775 13.224 -9.219 1.00 84.75 148 SER A N 1
ATOM 1133 C CA . SER A 1 148 ? 21.276 12.098 -10.002 1.00 84.75 148 SER A CA 1
ATOM 1134 C C . SER A 1 148 ? 20.433 12.548 -11.194 1.00 84.75 148 SER A C 1
ATOM 1136 O O . SER A 1 148 ? 19.743 13.563 -11.151 1.00 84.75 148 SER A O 1
ATOM 1138 N N . ILE A 1 149 ? 20.336 11.684 -12.206 1.00 79.00 149 ILE A N 1
ATOM 1139 C CA . ILE A 1 149 ? 19.396 11.840 -13.327 1.00 79.00 149 ILE A CA 1
ATOM 1140 C C . ILE A 1 149 ? 17.907 11.807 -12.909 1.00 79.00 149 ILE A C 1
ATOM 1142 O O . ILE A 1 149 ? 17.020 11.925 -13.751 1.00 79.00 149 ILE A O 1
ATOM 1146 N N . ARG A 1 150 ? 17.595 11.621 -11.618 1.00 74.19 150 ARG A N 1
ATOM 1147 C CA . ARG A 1 150 ? 16.216 11.578 -11.102 1.00 74.19 150 ARG A CA 1
ATOM 1148 C C . ARG A 1 150 ? 15.620 12.964 -10.852 1.00 74.19 150 ARG A C 1
ATOM 1150 O O . ARG A 1 150 ? 14.423 13.045 -10.600 1.00 74.19 150 ARG A O 1
ATOM 1157 N N . THR A 1 151 ? 16.411 14.033 -10.932 1.00 76.25 151 THR A N 1
ATOM 1158 C CA . THR A 1 151 ? 15.933 15.425 -10.845 1.00 76.25 151 THR A CA 1
ATOM 1159 C C . THR A 1 151 ? 15.421 15.978 -12.170 1.00 76.25 151 THR A C 1
ATOM 1161 O O . THR A 1 151 ? 14.820 17.053 -12.182 1.00 76.25 151 THR A O 1
ATOM 1164 N N . PHE A 1 152 ? 15.614 15.259 -13.280 1.00 79.44 152 PHE A N 1
ATOM 1165 C CA . PHE A 1 152 ? 15.092 15.676 -14.575 1.00 79.44 152 PHE A CA 1
ATOM 1166 C C . PHE A 1 152 ? 13.562 15.706 -14.548 1.00 79.44 152 PHE A C 1
ATOM 1168 O O . PHE A 1 152 ? 12.900 14.733 -14.181 1.00 79.44 152 PHE A O 1
ATOM 1175 N N . ASN A 1 153 ? 13.000 16.842 -14.963 1.00 77.88 153 ASN A N 1
ATOM 1176 C CA . ASN A 1 153 ? 11.564 16.980 -15.156 1.00 77.88 153 ASN A CA 1
ATOM 1177 C C . ASN A 1 153 ? 11.168 16.219 -16.419 1.00 77.88 153 ASN A C 1
ATOM 1179 O O . ASN A 1 153 ? 11.288 16.730 -17.532 1.00 77.88 153 ASN A O 1
ATOM 1183 N N . PHE A 1 154 ? 10.707 14.987 -16.241 1.00 83.62 154 PHE A N 1
ATOM 1184 C CA . PHE A 1 154 ? 10.172 14.203 -17.340 1.00 83.62 154 PHE A CA 1
ATOM 1185 C C . PHE A 1 154 ? 8.734 14.629 -17.671 1.00 83.62 154 PHE A C 1
ATOM 1187 O O . PHE A 1 154 ? 7.978 15.027 -16.775 1.00 83.62 154 PHE A O 1
ATOM 1194 N N . PRO A 1 155 ? 8.328 14.550 -18.951 1.00 92.25 155 PRO A N 1
ATOM 1195 C CA . PRO A 1 155 ? 6.938 14.756 -19.316 1.00 92.25 155 PRO A CA 1
ATOM 1196 C C . PRO A 1 155 ? 6.072 13.655 -18.700 1.00 92.25 155 PRO A C 1
ATOM 1198 O O . PRO A 1 155 ? 6.533 12.541 -18.450 1.00 92.25 155 PRO A O 1
ATOM 1201 N N . TYR A 1 156 ? 4.789 13.952 -18.500 1.00 94.38 156 TYR A N 1
ATOM 1202 C CA . TYR A 1 156 ? 3.860 13.049 -17.823 1.00 94.38 156 TYR A CA 1
ATOM 1203 C C . TYR A 1 156 ? 3.832 11.624 -18.406 1.00 94.38 156 TYR A C 1
ATOM 1205 O O . TYR A 1 156 ? 3.716 10.670 -17.643 1.00 94.38 156 TYR A O 1
ATOM 1213 N N . SER A 1 157 ? 4.030 11.462 -19.719 1.00 94.44 157 SER A N 1
ATOM 1214 C CA . SER A 1 157 ? 4.100 10.154 -20.392 1.00 94.44 157 SER A CA 1
ATOM 1215 C C . SER A 1 157 ? 5.141 9.195 -19.795 1.00 94.44 157 SER A C 1
ATOM 1217 O O . SER A 1 157 ? 4.956 7.982 -19.823 1.00 94.44 157 SER A O 1
ATOM 1219 N N . TRP A 1 158 ? 6.218 9.716 -19.204 1.00 92.19 158 TRP A N 1
ATOM 1220 C CA . TRP A 1 158 ? 7.228 8.916 -18.505 1.00 92.19 158 TRP A CA 1
ATOM 1221 C C . TRP A 1 158 ? 6.803 8.514 -17.093 1.00 92.19 158 TRP A C 1
ATOM 1223 O O . TRP A 1 158 ? 7.203 7.454 -16.602 1.00 92.19 158 TRP A O 1
ATOM 1233 N N . ASN A 1 159 ? 6.014 9.355 -16.425 1.00 92.50 159 ASN A N 1
ATOM 1234 C CA . ASN A 1 159 ? 5.469 9.079 -15.099 1.00 92.50 159 ASN A CA 1
ATOM 1235 C C . ASN A 1 159 ? 4.303 8.095 -15.174 1.00 92.50 159 ASN A C 1
ATOM 1237 O O . ASN A 1 159 ? 4.161 7.263 -14.282 1.00 92.50 159 ASN A O 1
ATOM 1241 N N . SER A 1 160 ? 3.488 8.184 -16.226 1.00 95.81 160 SER A N 1
ATOM 1242 C CA . SER A 1 160 ? 2.367 7.283 -16.504 1.00 95.81 160 SER A CA 1
ATOM 1243 C C . SER A 1 160 ? 2.754 6.035 -17.296 1.00 95.81 160 SER A C 1
ATOM 1245 O O . SER A 1 160 ? 1.910 5.165 -17.525 1.00 95.81 160 SER A O 1
ATOM 1247 N N . TYR A 1 161 ? 4.025 5.896 -17.6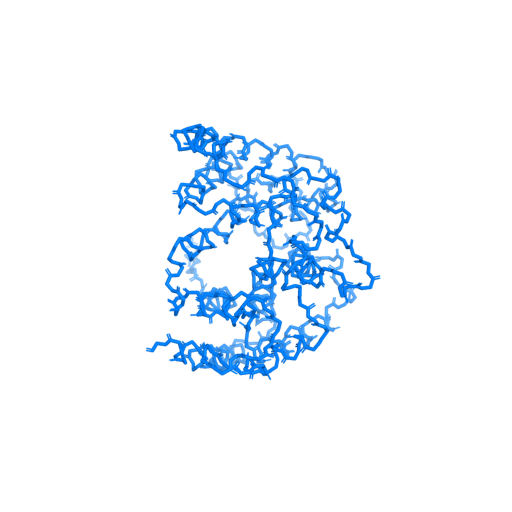79 1.00 95.69 161 TYR A N 1
ATOM 1248 C CA . TYR A 1 161 ? 4.530 4.675 -18.295 1.00 95.69 161 TYR A CA 1
ATOM 1249 C C . TYR A 1 161 ? 4.196 3.449 -17.439 1.00 95.69 161 TYR A C 1
ATOM 1251 O O . TYR A 1 161 ? 4.379 3.462 -16.219 1.00 95.69 161 TYR A O 1
ATOM 1259 N N . GLY A 1 162 ? 3.705 2.396 -18.090 1.00 95.62 162 GLY A N 1
ATOM 1260 C CA . GLY A 1 162 ? 3.299 1.166 -17.418 1.00 95.62 162 GLY A CA 1
ATOM 1261 C C . GLY A 1 162 ? 2.007 1.276 -16.618 1.00 95.62 162 GLY A C 1
ATOM 1262 O O . GLY A 1 162 ? 1.781 0.465 -15.737 1.00 95.62 162 GLY A O 1
ATOM 1263 N N . SER A 1 163 ? 1.159 2.275 -16.871 1.00 97.69 163 SER A N 1
ATOM 1264 C CA . SER A 1 163 ? -0.175 2.324 -16.259 1.00 97.69 163 SER A CA 1
ATOM 1265 C C . SER A 1 163 ? -0.949 1.026 -16.493 1.00 97.69 163 SER A C 1
ATOM 1267 O O . SER A 1 163 ? -0.912 0.450 -17.584 1.00 97.69 163 SER A O 1
ATOM 1269 N N . LEU A 1 164 ? -1.700 0.590 -15.481 1.00 97.75 164 LEU A N 1
ATOM 1270 C CA . LEU A 1 164 ? -2.601 -0.547 -15.616 1.00 97.75 164 LEU A CA 1
ATOM 1271 C C . LEU A 1 164 ? -3.636 -0.267 -16.700 1.00 97.75 164 LEU A C 1
ATOM 1273 O O . LEU A 1 164 ? -4.136 0.848 -16.833 1.00 97.75 164 LEU A O 1
ATOM 1277 N N . THR A 1 165 ? -4.002 -1.307 -17.437 1.00 96.88 165 THR A N 1
ATOM 1278 C CA . THR A 1 165 ? -5.159 -1.263 -18.330 1.00 96.88 165 THR A CA 1
ATOM 1279 C C . THR A 1 165 ? -6.381 -1.793 -17.589 1.00 96.88 165 THR A C 1
ATOM 1281 O O . THR A 1 165 ? -6.263 -2.485 -16.576 1.00 96.88 165 THR A O 1
ATOM 1284 N N . ILE A 1 166 ? -7.576 -1.545 -18.120 1.00 95.75 166 ILE A N 1
ATOM 1285 C CA . ILE A 1 166 ? -8.805 -2.147 -17.580 1.00 95.75 166 ILE A CA 1
ATOM 1286 C C . ILE A 1 166 ? -8.709 -3.685 -17.617 1.00 95.75 166 ILE A C 1
ATOM 1288 O O . ILE A 1 166 ? -9.170 -4.365 -16.700 1.00 95.75 166 ILE A O 1
ATOM 1292 N N . ALA A 1 167 ? -8.034 -4.248 -18.627 1.00 96.88 167 ALA A N 1
ATOM 1293 C CA . ALA A 1 167 ? -7.782 -5.684 -18.717 1.00 96.88 167 ALA A CA 1
ATOM 1294 C C . ALA A 1 167 ? -6.898 -6.211 -17.571 1.00 96.88 167 ALA A C 1
ATOM 1296 O O . ALA A 1 167 ? -7.082 -7.356 -17.158 1.00 96.88 167 ALA A O 1
ATOM 1297 N N . SER A 1 168 ? -6.025 -5.382 -16.983 1.00 97.12 168 SER A N 1
ATOM 1298 C CA . SER A 1 168 ? -5.225 -5.756 -15.810 1.00 97.12 168 SER A CA 1
ATOM 1299 C C . SER A 1 168 ? -6.073 -6.150 -14.606 1.00 97.12 168 SER A C 1
ATOM 1301 O O . SER A 1 168 ? -5.611 -6.954 -13.804 1.00 97.12 168 SER A O 1
ATOM 1303 N N . LEU A 1 169 ? -7.324 -5.685 -14.496 1.00 96.31 169 LEU A N 1
ATOM 1304 C CA . LEU A 1 169 ? -8.232 -6.085 -13.413 1.00 96.31 169 LEU A CA 1
ATOM 1305 C C . LEU A 1 169 ? -8.556 -7.586 -13.431 1.00 96.31 169 LEU A C 1
ATOM 1307 O O . LEU A 1 169 ? -8.882 -8.155 -12.390 1.00 96.31 169 LEU A O 1
ATOM 1311 N N . LYS A 1 170 ? -8.402 -8.262 -14.579 1.00 97.00 170 LYS A N 1
ATOM 1312 C CA . LYS A 1 170 ? -8.542 -9.723 -14.671 1.00 97.00 170 LYS A CA 1
ATOM 1313 C C . LYS A 1 170 ? -7.517 -10.461 -13.799 1.00 97.00 170 LYS A C 1
ATOM 1315 O O . LYS A 1 170 ? -7.797 -11.587 -13.390 1.00 97.00 170 LYS A O 1
ATOM 1320 N N . GLN A 1 171 ? -6.407 -9.813 -13.424 1.00 96.62 171 GLN A N 1
ATOM 1321 C CA . GLN A 1 171 ? -5.400 -10.365 -12.509 1.00 96.62 171 GLN A CA 1
ATOM 1322 C C . GLN A 1 171 ? -5.896 -10.573 -11.072 1.00 96.62 171 GLN A C 1
ATOM 1324 O O . GLN A 1 171 ? -5.305 -11.361 -10.339 1.00 96.62 171 GLN A O 1
ATOM 1329 N N . PHE A 1 172 ? -7.020 -9.961 -10.669 1.00 95.81 172 PHE A N 1
ATOM 1330 C CA . PHE A 1 172 ? -7.674 -10.314 -9.402 1.00 95.81 172 PHE A CA 1
ATOM 1331 C C . PHE A 1 172 ? -8.200 -11.755 -9.389 1.00 95.81 172 PHE A C 1
ATOM 1333 O O . PHE A 1 172 ? -8.304 -12.356 -8.321 1.00 95.81 172 PHE A O 1
ATOM 1340 N N . LEU A 1 173 ? -8.547 -12.298 -10.561 1.00 95.69 173 LEU A N 1
ATOM 1341 C CA . LEU A 1 173 ? -9.098 -13.644 -10.711 1.00 95.69 173 LEU A CA 1
ATOM 1342 C C . LEU A 1 173 ? -8.069 -14.622 -11.275 1.00 95.69 173 LEU A C 1
ATOM 1344 O O . LEU A 1 173 ? -7.907 -15.712 -10.739 1.00 95.69 173 LEU A O 1
ATOM 1348 N N . ASN A 1 174 ? -7.370 -14.239 -12.342 1.00 96.56 174 ASN A N 1
ATOM 1349 C CA . ASN A 1 174 ? -6.290 -15.024 -12.924 1.00 96.56 174 ASN A CA 1
ATOM 1350 C C . ASN A 1 174 ? -4.976 -14.240 -12.804 1.00 96.56 174 ASN A C 1
ATOM 1352 O O . ASN A 1 174 ? -4.724 -13.392 -13.662 1.00 96.56 174 ASN A O 1
ATOM 1356 N N . PRO A 1 175 ? -4.136 -14.508 -11.786 1.00 96.69 175 PRO A N 1
ATOM 1357 C CA . PRO A 1 175 ? -2.915 -13.736 -11.565 1.00 96.69 175 PRO A CA 1
ATOM 1358 C C . PRO A 1 175 ? -1.940 -13.762 -12.749 1.00 96.69 175 PRO A C 1
ATOM 1360 O O . PRO A 1 175 ? -1.173 -12.822 -12.905 1.00 96.69 175 PRO A O 1
ATOM 1363 N N . PHE A 1 176 ? -2.013 -14.782 -13.608 1.00 97.19 176 PHE A N 1
ATOM 1364 C CA . PHE A 1 176 ? -1.163 -14.946 -14.790 1.00 97.19 176 PHE A CA 1
ATOM 1365 C C . PHE A 1 176 ? -1.907 -14.624 -16.092 1.00 97.19 176 PHE A C 1
ATOM 1367 O O . PHE A 1 176 ? -1.599 -15.169 -17.149 1.00 97.19 176 PHE A O 1
ATOM 1374 N N . PHE A 1 177 ? -2.926 -13.754 -16.038 1.00 97.75 177 PHE A N 1
ATOM 1375 C CA . PHE A 1 177 ? -3.713 -13.372 -17.219 1.00 97.75 177 PHE A CA 1
ATOM 1376 C C . PHE A 1 177 ? -2.842 -12.850 -18.374 1.00 97.75 177 PHE A C 1
ATOM 1378 O O . PHE A 1 177 ? -3.153 -13.111 -19.530 1.00 97.75 177 PHE A O 1
ATOM 1385 N N . PHE A 1 178 ? -1.753 -12.149 -18.054 1.00 97.31 178 PHE A N 1
ATOM 1386 C CA . PHE A 1 178 ? -0.777 -11.640 -19.019 1.00 97.31 178 PHE A CA 1
ATOM 1387 C C . PHE A 1 178 ? 0.500 -12.490 -19.095 1.00 97.31 178 PHE A C 1
ATOM 1389 O O . PHE A 1 178 ? 1.552 -11.983 -19.477 1.00 97.31 178 PHE A O 1
ATOM 1396 N N . GLY A 1 179 ? 0.429 -13.764 -18.709 1.00 96.75 179 GLY A N 1
ATOM 1397 C CA . GLY A 1 179 ? 1.603 -14.608 -18.510 1.00 96.75 179 GLY A CA 1
ATOM 1398 C C . GLY A 1 179 ? 2.232 -14.423 -17.128 1.00 96.75 179 GLY A C 1
ATOM 1399 O O . GLY A 1 179 ? 1.659 -13.792 -16.236 1.00 96.75 179 GLY A O 1
ATOM 1400 N N . ASP A 1 180 ? 3.408 -15.012 -16.968 1.00 95.44 180 ASP A N 1
ATOM 1401 C CA . ASP A 1 180 ? 4.200 -15.048 -15.738 1.00 95.44 180 ASP A CA 1
ATOM 1402 C C . ASP A 1 180 ? 5.491 -14.224 -15.871 1.00 95.44 180 ASP A C 1
ATOM 1404 O O . ASP A 1 180 ? 5.657 -13.445 -16.808 1.00 95.44 180 ASP A O 1
ATOM 1408 N N . GLN A 1 181 ? 6.426 -14.384 -14.935 1.00 93.69 181 GLN A N 1
ATOM 1409 C CA . GLN A 1 181 ? 7.723 -13.705 -14.950 1.00 93.69 181 GLN A CA 1
ATOM 1410 C C . GLN A 1 181 ? 8.582 -13.953 -16.211 1.00 93.69 181 GLN A C 1
ATOM 1412 O O . GLN A 1 181 ? 9.497 -13.170 -16.464 1.00 93.69 181 GLN A O 1
ATOM 1417 N N . ILE A 1 182 ? 8.303 -15.002 -16.997 1.00 93.56 182 ILE A N 1
ATOM 1418 C CA . ILE A 1 182 ? 9.052 -15.367 -18.213 1.00 93.56 182 ILE A CA 1
ATOM 1419 C C . ILE A 1 182 ? 8.259 -14.994 -19.475 1.00 93.56 182 ILE A C 1
ATOM 1421 O O . ILE A 1 182 ? 8.815 -14.449 -20.423 1.00 93.56 182 ILE A O 1
ATOM 1425 N N . SER A 1 183 ? 6.956 -15.275 -19.488 1.00 96.25 183 SER A N 1
ATOM 1426 C CA . SER A 1 183 ? 6.055 -15.163 -20.649 1.00 96.25 183 SER A CA 1
ATOM 1427 C C . SER A 1 183 ? 5.231 -13.867 -20.683 1.00 96.25 183 SER A C 1
ATOM 1429 O O . SER A 1 183 ? 4.229 -13.767 -21.402 1.00 96.25 183 SER A O 1
ATOM 1431 N N . TYR A 1 184 ? 5.628 -12.878 -19.880 1.00 97.25 184 TYR A N 1
ATOM 1432 C CA . TYR A 1 184 ? 4.872 -11.650 -19.683 1.00 97.25 184 TYR A CA 1
ATOM 1433 C C . TYR A 1 184 ? 4.636 -10.878 -20.987 1.00 97.25 184 TYR A C 1
ATOM 1435 O O . TYR A 1 184 ? 5.575 -10.443 -21.650 1.00 97.25 184 TYR A O 1
ATOM 1443 N N . HIS A 1 185 ? 3.368 -10.630 -21.302 1.00 96.62 185 HIS A N 1
ATOM 1444 C CA . HIS A 1 185 ? 2.926 -9.860 -22.471 1.00 96.62 185 HIS A CA 1
ATOM 1445 C C . HIS A 1 185 ? 1.928 -8.750 -22.094 1.00 96.62 185 HIS A C 1
ATOM 1447 O O . HIS A 1 185 ? 1.161 -8.265 -22.926 1.00 96.62 185 HIS A O 1
ATOM 1453 N N . GLY A 1 186 ? 1.901 -8.373 -20.812 1.00 95.94 186 GLY A N 1
ATOM 1454 C CA . GLY A 1 186 ? 1.064 -7.296 -20.290 1.00 95.94 186 GLY A CA 1
ATOM 1455 C C . GLY A 1 186 ? 1.694 -5.909 -20.458 1.00 95.94 186 GLY A C 1
ATOM 1456 O O . GLY A 1 186 ? 2.705 -5.750 -21.146 1.00 95.94 186 GLY A O 1
ATOM 1457 N N . PRO A 1 187 ? 1.121 -4.878 -19.809 1.00 95.88 187 PRO A N 1
ATOM 1458 C CA . PRO A 1 187 ? 1.674 -3.530 -19.855 1.00 95.88 187 PRO A CA 1
ATOM 1459 C C . PRO A 1 187 ? 3.117 -3.491 -19.325 1.00 95.88 187 PRO A C 1
ATOM 1461 O O . PRO A 1 187 ? 3.440 -4.190 -18.362 1.00 95.88 187 PRO A O 1
ATOM 1464 N N . PRO A 1 188 ? 4.004 -2.683 -19.919 1.00 94.94 188 PRO A N 1
ATOM 1465 C CA . PRO A 1 188 ? 5.413 -2.659 -19.540 1.00 94.94 188 PRO A CA 1
ATOM 1466 C C . PRO A 1 188 ? 5.619 -2.101 -18.119 1.00 94.94 188 PRO A C 1
ATOM 1468 O O . PRO A 1 188 ? 4.762 -1.374 -17.634 1.00 94.94 188 PRO A O 1
ATOM 1471 N N . PRO A 1 189 ? 6.770 -2.315 -17.453 1.00 94.06 189 PRO A N 1
ATOM 1472 C CA . PRO A 1 189 ? 7.985 -2.916 -17.999 1.00 94.06 189 PRO A CA 1
ATOM 1473 C C . PRO A 1 189 ? 8.046 -4.435 -17.847 1.00 94.06 189 PRO A C 1
ATOM 1475 O O . PRO A 1 189 ? 8.731 -5.080 -18.628 1.00 94.06 189 PRO A O 1
ATOM 1478 N N . ASN A 1 190 ? 7.386 -4.999 -16.837 1.00 94.88 190 ASN A N 1
ATOM 1479 C CA . ASN A 1 190 ? 7.448 -6.422 -16.526 1.00 94.88 190 ASN A CA 1
ATOM 1480 C C . ASN A 1 190 ? 6.319 -6.830 -15.569 1.00 94.88 190 ASN A C 1
ATOM 1482 O O . ASN A 1 190 ? 5.634 -5.983 -14.983 1.00 94.88 190 ASN A O 1
ATOM 1486 N N . PHE A 1 191 ? 6.191 -8.143 -15.377 1.00 95.81 191 PHE A N 1
ATOM 1487 C CA . PHE A 1 191 ? 5.242 -8.763 -14.459 1.00 95.81 191 PHE A CA 1
ATOM 1488 C C . PHE A 1 191 ? 5.392 -8.263 -13.012 1.00 95.81 191 PHE A C 1
ATOM 1490 O O . PHE A 1 191 ? 4.396 -7.990 -12.346 1.00 95.81 191 PHE A O 1
ATOM 1497 N N . ALA A 1 192 ? 6.622 -8.075 -12.520 1.00 95.56 192 ALA A N 1
ATOM 1498 C CA . ALA A 1 192 ? 6.879 -7.720 -11.121 1.00 95.56 192 ALA A CA 1
ATOM 1499 C C . ALA A 1 192 ? 6.361 -6.330 -10.716 1.00 95.56 192 ALA A C 1
ATOM 1501 O O . ALA A 1 192 ? 6.023 -6.106 -9.553 1.00 95.56 192 ALA A O 1
ATOM 1502 N N . GLU A 1 193 ? 6.263 -5.391 -11.658 1.00 95.81 193 GLU A N 1
ATOM 1503 C CA . GLU A 1 193 ? 5.603 -4.103 -11.415 1.00 95.81 193 GLU A CA 1
ATOM 1504 C C . GLU A 1 193 ? 4.063 -4.228 -11.419 1.00 95.81 193 GLU A C 1
ATOM 1506 O O . GLU A 1 193 ? 3.393 -3.370 -10.853 1.00 95.81 193 GLU A O 1
ATOM 1511 N N . HIS A 1 194 ? 3.502 -5.293 -12.004 1.00 97.12 194 HIS A N 1
ATOM 1512 C CA . HIS A 1 194 ? 2.065 -5.467 -12.269 1.00 97.12 194 HIS A CA 1
ATOM 1513 C C . HIS A 1 194 ? 1.386 -6.544 -11.422 1.00 97.12 194 HIS A C 1
ATOM 1515 O O . HIS A 1 194 ? 0.173 -6.710 -11.525 1.00 97.12 194 HIS A O 1
ATOM 1521 N N . ALA A 1 195 ? 2.129 -7.266 -10.586 1.00 96.88 195 ALA A N 1
ATOM 1522 C CA . ALA A 1 195 ? 1.592 -8.330 -9.754 1.00 96.88 195 ALA A CA 1
ATOM 1523 C C . ALA A 1 195 ? 0.946 -7.771 -8.473 1.00 96.88 195 ALA A C 1
ATOM 1525 O O . ALA A 1 195 ? 1.596 -7.119 -7.657 1.00 96.88 195 ALA A O 1
ATOM 1526 N N . PHE A 1 196 ? -0.344 -8.050 -8.262 1.00 96.75 196 PHE A N 1
ATOM 1527 C CA . PHE A 1 196 ? -1.099 -7.595 -7.078 1.00 96.75 196 PHE A CA 1
ATOM 1528 C C . PHE A 1 196 ? -2.148 -8.600 -6.589 1.00 96.75 196 PHE A C 1
ATOM 1530 O O . PHE A 1 196 ? -3.121 -8.233 -5.930 1.00 96.75 196 PHE A O 1
ATOM 1537 N N . PHE A 1 197 ? -1.966 -9.878 -6.912 1.00 97.88 197 PHE A N 1
ATOM 1538 C CA . PHE A 1 197 ? -2.892 -10.933 -6.515 1.00 97.88 197 PHE A CA 1
ATOM 1539 C C . PHE A 1 197 ? -3.029 -11.051 -4.988 1.00 97.88 197 PHE A C 1
ATOM 1541 O O . PHE A 1 197 ? -2.033 -11.000 -4.265 1.00 97.88 197 PHE A O 1
ATOM 1548 N N . VAL A 1 198 ? -4.264 -11.227 -4.507 1.00 97.62 198 VAL A N 1
ATOM 1549 C CA . VAL A 1 198 ? -4.618 -11.340 -3.074 1.00 97.62 198 VAL A CA 1
ATOM 1550 C C . VAL A 1 198 ? -5.500 -12.564 -2.767 1.00 97.62 198 VAL A C 1
ATOM 1552 O O . VAL A 1 198 ? -6.135 -12.623 -1.715 1.00 97.62 198 VAL A O 1
ATOM 1555 N N . GLY A 1 199 ? -5.563 -13.532 -3.688 1.00 96.88 199 GLY A N 1
ATOM 1556 C CA . GLY A 1 199 ? -6.393 -14.736 -3.568 1.00 96.88 199 GLY A CA 1
ATOM 1557 C C . GLY A 1 199 ? -7.810 -14.548 -4.118 1.00 96.88 199 GLY A C 1
ATOM 1558 O O . GLY A 1 199 ? -8.516 -13.610 -3.739 1.00 96.88 199 GLY A O 1
ATOM 1559 N N . ARG A 1 200 ? -8.276 -15.468 -4.975 1.00 97.06 200 ARG A N 1
ATOM 1560 C CA . ARG A 1 200 ? -9.644 -15.453 -5.523 1.00 97.06 200 ARG A CA 1
ATOM 1561 C C . ARG A 1 200 ? -10.672 -15.613 -4.415 1.00 97.06 200 ARG A C 1
ATOM 1563 O O . ARG A 1 200 ? -11.669 -14.892 -4.387 1.00 97.06 200 ARG A O 1
ATOM 1570 N N . VAL A 1 201 ? -10.414 -16.529 -3.478 1.00 95.94 201 VAL A N 1
ATOM 1571 C CA . VAL A 1 201 ? -11.316 -16.781 -2.345 1.00 95.94 201 VAL A CA 1
ATOM 1572 C C . VAL A 1 201 ? -11.424 -15.526 -1.474 1.00 95.94 201 VAL A C 1
ATOM 1574 O O . VAL A 1 201 ? -12.520 -15.155 -1.050 1.00 95.94 201 VAL A O 1
ATOM 1577 N N . GLY A 1 202 ? -10.306 -14.818 -1.279 1.00 94.25 202 GLY A N 1
ATOM 1578 C CA . GLY A 1 202 ? -10.264 -13.530 -0.588 1.00 94.25 202 GLY A CA 1
ATOM 1579 C C . GLY A 1 202 ? -11.083 -12.447 -1.297 1.00 94.25 202 GLY A C 1
ATOM 1580 O O . GLY A 1 202 ? -11.873 -11.755 -0.656 1.00 94.25 202 GLY A O 1
ATOM 1581 N N . VAL A 1 203 ? -10.966 -12.333 -2.623 1.00 94.94 203 VAL A N 1
ATOM 1582 C CA . VAL A 1 203 ? -11.752 -11.376 -3.425 1.00 94.94 203 VAL A CA 1
ATOM 1583 C C . VAL A 1 203 ? -13.255 -11.662 -3.326 1.00 94.94 203 VAL A C 1
ATOM 1585 O O . VAL A 1 203 ? -14.032 -10.747 -3.045 1.00 94.94 203 VAL A O 1
ATOM 1588 N N . VAL A 1 204 ? -13.680 -12.922 -3.478 1.00 95.06 204 VAL A N 1
ATOM 1589 C CA . VAL A 1 204 ? -15.096 -13.317 -3.338 1.00 95.06 204 VAL A CA 1
ATOM 1590 C C . VAL A 1 204 ? -15.617 -12.999 -1.933 1.00 95.06 204 VAL A C 1
ATOM 1592 O O . VAL A 1 204 ? -16.712 -12.449 -1.781 1.00 95.06 204 VAL A O 1
ATOM 1595 N N . LEU A 1 205 ? -14.811 -13.272 -0.902 1.00 93.88 205 LEU A N 1
ATOM 1596 C CA . LEU A 1 205 ? -15.132 -12.940 0.483 1.00 93.88 205 LEU A CA 1
ATOM 1597 C C . LEU A 1 205 ? -15.339 -11.432 0.677 1.00 93.88 205 LEU A C 1
ATOM 1599 O O . LEU A 1 205 ? -16.300 -11.037 1.338 1.00 93.88 205 LEU A O 1
ATOM 1603 N N . ILE A 1 206 ? -14.469 -10.592 0.105 1.00 94.00 206 ILE A N 1
ATOM 1604 C CA . ILE A 1 206 ? -14.594 -9.129 0.174 1.00 94.00 206 ILE A CA 1
ATOM 1605 C C . ILE A 1 206 ? -15.895 -8.673 -0.483 1.00 94.00 206 ILE A C 1
ATOM 1607 O O . ILE A 1 206 ? -16.625 -7.892 0.127 1.00 94.00 206 ILE A O 1
ATOM 1611 N N . ILE A 1 207 ? -16.210 -9.163 -1.687 1.00 92.75 207 ILE A N 1
ATOM 1612 C CA . ILE A 1 207 ? -17.441 -8.796 -2.403 1.00 92.75 207 ILE A CA 1
ATOM 1613 C C . ILE A 1 207 ? -18.656 -9.127 -1.533 1.00 92.75 207 ILE A C 1
ATOM 1615 O O . ILE A 1 207 ? -19.473 -8.255 -1.238 1.00 92.75 207 ILE A O 1
ATOM 1619 N N . PHE A 1 208 ? -18.736 -10.359 -1.030 1.00 91.06 208 PHE A N 1
ATOM 1620 C CA . PHE A 1 208 ? -19.824 -10.788 -0.156 1.00 91.06 208 PHE A CA 1
ATOM 1621 C C . PHE A 1 208 ? -19.908 -9.968 1.141 1.00 91.06 208 PHE A C 1
ATOM 1623 O O . PHE A 1 208 ? -20.993 -9.561 1.571 1.00 91.06 208 PHE A O 1
ATOM 1630 N N . PHE A 1 209 ? -18.759 -9.698 1.765 1.00 89.38 209 PHE A N 1
ATOM 1631 C CA . PHE A 1 209 ? -18.663 -8.898 2.979 1.00 89.38 209 PHE A CA 1
ATOM 1632 C C . PHE A 1 209 ? -19.163 -7.469 2.756 1.00 89.38 209 PHE A C 1
ATOM 1634 O O . PHE A 1 209 ? -19.988 -6.993 3.538 1.00 89.38 209 PHE A O 1
ATOM 1641 N N . LEU A 1 210 ? -18.705 -6.802 1.692 1.00 89.19 210 LEU A N 1
ATOM 1642 C CA . LEU A 1 210 ? -19.087 -5.433 1.355 1.00 89.19 210 LEU A CA 1
ATOM 1643 C C . LEU A 1 210 ? -20.567 -5.336 0.983 1.00 89.19 210 LEU A C 1
ATOM 1645 O O . LEU A 1 210 ? -21.243 -4.456 1.513 1.00 89.19 210 LEU A O 1
ATOM 1649 N N . LEU A 1 211 ? -21.103 -6.268 0.187 1.00 88.62 211 LEU A N 1
ATOM 1650 C CA . LEU A 1 211 ? -22.530 -6.305 -0.165 1.00 88.62 211 LEU A CA 1
ATOM 1651 C C . LEU A 1 211 ? -23.424 -6.398 1.080 1.00 88.62 211 LEU A C 1
ATOM 1653 O O . LEU A 1 211 ? -24.379 -5.639 1.225 1.00 88.62 211 LEU A O 1
ATOM 1657 N N . ARG A 1 212 ? -23.071 -7.251 2.050 1.00 86.06 212 ARG A N 1
ATOM 1658 C CA . ARG A 1 212 ? -23.801 -7.349 3.330 1.00 86.06 212 ARG A CA 1
ATOM 1659 C C . ARG A 1 212 ? -23.614 -6.132 4.238 1.00 86.06 212 ARG A C 1
ATOM 1661 O O . ARG A 1 212 ? -24.431 -5.880 5.130 1.00 86.06 212 ARG A O 1
ATOM 1668 N N . ARG A 1 213 ? -22.510 -5.402 4.071 1.00 81.81 213 ARG A N 1
ATOM 1669 C CA . ARG A 1 213 ? -22.154 -4.239 4.890 1.00 81.81 213 ARG A CA 1
ATOM 1670 C C . ARG A 1 213 ? -22.568 -2.909 4.287 1.00 81.81 213 ARG A C 1
ATOM 1672 O O . ARG A 1 213 ? -22.533 -1.956 5.061 1.00 81.81 213 ARG A O 1
ATOM 1679 N N . LEU A 1 214 ? -22.987 -2.836 3.020 1.00 77.94 214 LEU A N 1
ATOM 1680 C CA . LEU A 1 214 ? -23.305 -1.588 2.309 1.00 77.94 214 LEU A CA 1
ATOM 1681 C C . LEU A 1 214 ? -24.116 -0.591 3.166 1.00 77.94 214 LEU A C 1
ATOM 1683 O O . LEU A 1 214 ? -23.636 0.522 3.387 1.00 77.94 214 LEU A O 1
ATOM 1687 N N . PRO A 1 215 ? -25.242 -0.992 3.802 1.00 73.62 215 PRO A N 1
ATOM 1688 C CA . PRO A 1 215 ? -26.069 -0.078 4.605 1.00 73.62 215 PRO A CA 1
ATOM 1689 C C . PRO A 1 215 ? -25.405 0.402 5.909 1.00 73.62 215 PRO A C 1
ATOM 1691 O O . PRO A 1 215 ? -25.878 1.316 6.582 1.00 73.62 215 PRO A O 1
ATOM 1694 N N . ARG A 1 216 ? -24.324 -0.259 6.332 1.00 77.88 216 ARG A N 1
ATOM 1695 C CA . ARG A 1 216 ? -23.600 -0.011 7.587 1.00 77.88 216 ARG A CA 1
ATOM 1696 C C . ARG A 1 216 ? -22.148 0.417 7.354 1.00 77.88 216 ARG A C 1
ATOM 1698 O O . ARG A 1 216 ? -21.414 0.538 8.340 1.00 77.88 216 ARG A O 1
ATOM 1705 N N . LEU A 1 217 ? -21.723 0.640 6.106 1.00 72.31 217 LEU A N 1
ATOM 1706 C CA . LEU A 1 217 ? -20.379 1.128 5.773 1.00 72.31 217 LEU A CA 1
ATOM 1707 C C . LEU A 1 217 ? -20.052 2.456 6.474 1.00 72.31 217 LEU A C 1
ATOM 1709 O O . LEU A 1 217 ? -18.992 2.512 7.100 1.00 72.31 217 LEU A O 1
ATOM 1713 N N . PRO A 1 218 ? -20.965 3.455 6.542 1.00 71.19 218 PRO A N 1
ATOM 1714 C CA . PRO A 1 218 ? -20.704 4.714 7.249 1.00 71.19 218 PRO A CA 1
ATOM 1715 C C . PRO A 1 218 ? -20.432 4.551 8.750 1.00 71.19 218 PRO A C 1
ATOM 1717 O O . PRO A 1 218 ? -20.003 5.489 9.406 1.00 71.19 218 PRO A O 1
ATOM 1720 N N . ARG A 1 219 ? -20.685 3.367 9.325 1.00 74.44 219 ARG A N 1
ATOM 1721 C CA . ARG A 1 219 ? -20.448 3.066 10.744 1.00 74.44 219 ARG A CA 1
ATOM 1722 C C . ARG A 1 219 ? -19.162 2.267 10.986 1.00 74.44 219 ARG A C 1
ATOM 1724 O O . ARG A 1 219 ? -18.925 1.828 12.108 1.00 74.44 219 ARG A O 1
ATOM 1731 N N . SER A 1 220 ? -18.350 2.013 9.955 1.00 82.25 220 SER A N 1
ATOM 1732 C CA . SER A 1 220 ? -17.127 1.209 10.070 1.00 82.25 220 SER A CA 1
ATOM 1733 C C . SER A 1 220 ? -15.914 1.931 9.465 1.00 82.25 220 SER A C 1
ATOM 1735 O O . SER A 1 220 ? -15.558 1.684 8.314 1.00 82.25 220 SER A O 1
ATOM 1737 N N . PRO A 1 221 ? -15.241 2.803 10.238 1.00 86.00 221 PRO A N 1
ATOM 1738 C CA . PRO A 1 221 ? -14.172 3.663 9.742 1.00 86.00 221 PRO A CA 1
ATOM 1739 C C . PRO A 1 221 ? -12.981 2.861 9.227 1.00 86.00 221 PRO A C 1
ATOM 1741 O O . PRO A 1 221 ? -12.343 3.290 8.281 1.00 86.00 221 PRO A O 1
ATOM 1744 N N . MET A 1 222 ? -12.694 1.690 9.804 1.00 89.12 222 MET A N 1
ATOM 1745 C CA . MET A 1 222 ? -11.597 0.834 9.341 1.00 89.12 222 MET A CA 1
ATOM 1746 C C . MET A 1 222 ? -11.923 0.131 8.018 1.00 89.12 222 MET A C 1
ATOM 1748 O O . MET A 1 222 ? -11.053 0.040 7.162 1.00 89.12 222 MET A O 1
ATOM 1752 N N . VAL A 1 223 ? -13.171 -0.313 7.810 1.00 92.12 223 VAL A N 1
ATOM 1753 C CA . VAL A 1 223 ? -13.598 -0.874 6.512 1.00 92.12 223 VAL A CA 1
ATOM 1754 C C . VAL A 1 223 ? -13.5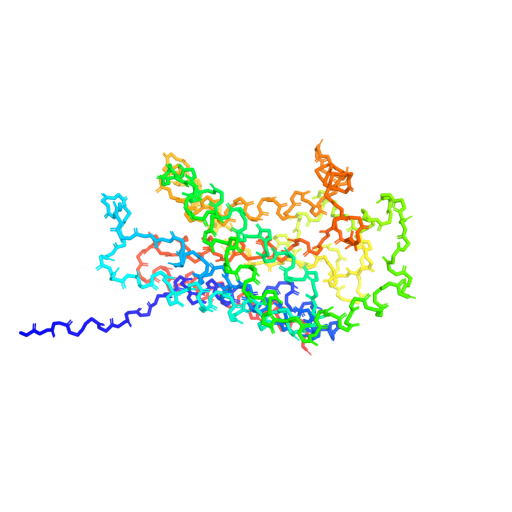23 0.202 5.433 1.00 92.12 223 VAL A C 1
ATOM 1756 O O . VAL A 1 223 ? -12.988 -0.051 4.360 1.00 92.12 223 VAL A O 1
ATOM 1759 N N . LEU A 1 224 ? -13.991 1.417 5.739 1.00 93.06 224 LEU A N 1
ATOM 1760 C CA . LEU A 1 224 ? -13.854 2.557 4.834 1.00 93.06 224 LEU A CA 1
ATOM 1761 C C . LEU A 1 224 ? -12.390 2.921 4.598 1.00 93.06 224 LEU A C 1
ATOM 1763 O O . LEU A 1 224 ? -12.021 3.166 3.463 1.00 93.06 224 LEU A O 1
ATOM 1767 N N . ALA A 1 225 ? -11.544 2.913 5.627 1.00 94.38 225 ALA A N 1
ATOM 1768 C CA . ALA A 1 225 ? -10.129 3.222 5.474 1.00 94.38 225 ALA A CA 1
ATOM 1769 C C . ALA A 1 225 ? -9.427 2.231 4.545 1.00 94.38 225 ALA A C 1
ATOM 1771 O O . ALA A 1 225 ? -8.816 2.657 3.570 1.00 94.38 225 ALA A O 1
ATOM 1772 N N . PHE A 1 226 ? -9.564 0.926 4.783 1.00 96.62 226 PHE A N 1
ATOM 1773 C CA . PHE A 1 226 ? -8.970 -0.081 3.905 1.00 96.62 226 PHE A CA 1
ATOM 1774 C C . PHE A 1 226 ? -9.555 -0.044 2.488 1.00 96.62 226 PHE A C 1
ATOM 1776 O O . PHE A 1 226 ? -8.802 -0.135 1.521 1.00 96.62 226 PHE A O 1
ATOM 1783 N N . GLY A 1 227 ? -10.871 0.155 2.358 1.00 96.81 227 GLY A N 1
ATOM 1784 C CA . GLY A 1 227 ? -11.533 0.314 1.064 1.00 96.81 227 GLY A CA 1
ATOM 1785 C C . GLY A 1 227 ? -11.040 1.540 0.293 1.00 96.81 227 GLY A C 1
ATOM 1786 O O . GLY A 1 227 ? -10.680 1.414 -0.872 1.00 96.81 227 GLY A O 1
ATOM 1787 N N . CYS A 1 228 ? -10.948 2.703 0.941 1.00 97.50 228 CYS A N 1
ATOM 1788 C CA . CYS A 1 228 ? -10.443 3.935 0.335 1.00 97.50 228 CYS A CA 1
ATOM 1789 C C . CYS A 1 228 ? -8.964 3.826 -0.042 1.00 97.50 228 CYS A C 1
ATOM 1791 O O . CYS A 1 228 ? -8.583 4.318 -1.097 1.00 97.50 228 CYS A O 1
ATOM 1793 N N . VAL A 1 229 ? -8.133 3.178 0.783 1.00 98.50 229 VAL A N 1
ATOM 1794 C CA . VAL A 1 229 ? -6.714 2.951 0.467 1.00 98.50 229 VAL A CA 1
ATOM 1795 C C . VAL A 1 229 ? -6.569 2.041 -0.755 1.00 98.50 229 VAL A C 1
ATOM 1797 O O . VAL A 1 229 ? -5.832 2.390 -1.676 1.00 98.50 229 VAL A O 1
ATOM 1800 N N . ALA A 1 230 ? -7.311 0.928 -0.811 1.00 98.44 230 ALA A N 1
ATOM 1801 C CA . ALA A 1 230 ? -7.281 0.037 -1.969 1.00 98.44 230 ALA A CA 1
ATOM 1802 C C . ALA A 1 230 ? -7.814 0.720 -3.234 1.00 98.44 230 ALA A C 1
ATOM 1804 O O . ALA A 1 230 ? -7.194 0.636 -4.291 1.00 98.44 230 ALA A O 1
ATOM 1805 N N . PHE A 1 231 ? -8.935 1.431 -3.120 1.00 98.00 231 PHE A N 1
ATOM 1806 C CA . PHE A 1 231 ? -9.535 2.158 -4.232 1.00 98.00 231 PHE A CA 1
ATOM 1807 C C . PHE A 1 231 ? -8.601 3.243 -4.770 1.00 98.00 231 PHE A C 1
ATOM 1809 O O . PHE A 1 231 ? -8.365 3.298 -5.972 1.00 98.00 231 PHE A O 1
ATOM 1816 N N . PHE A 1 232 ? -8.023 4.065 -3.889 1.00 98.44 232 PHE A N 1
ATOM 1817 C CA . PHE A 1 232 ? -7.067 5.098 -4.280 1.00 98.44 232 PHE A CA 1
ATOM 1818 C C . PHE A 1 232 ? -5.850 4.492 -4.984 1.00 98.44 232 PHE A C 1
ATOM 1820 O O . PHE A 1 232 ? -5.472 4.959 -6.054 1.00 98.44 232 PHE A O 1
ATOM 1827 N N . GLY A 1 233 ? -5.271 3.426 -4.420 1.00 98.31 233 GLY A N 1
ATOM 1828 C CA . GLY A 1 233 ? -4.140 2.730 -5.029 1.00 98.31 233 GLY A CA 1
ATOM 1829 C C . GLY A 1 233 ? -4.445 2.247 -6.442 1.00 98.31 233 GLY A C 1
ATOM 1830 O O . GLY A 1 233 ? -3.698 2.548 -7.368 1.00 98.31 233 GLY A O 1
ATOM 1831 N N . LEU A 1 234 ? -5.583 1.569 -6.614 1.00 98.31 234 LEU A N 1
ATOM 1832 C CA . LEU A 1 234 ? -6.012 1.050 -7.909 1.00 98.31 234 LEU A CA 1
ATOM 1833 C C . LEU A 1 234 ? -6.263 2.175 -8.919 1.00 98.31 234 LEU A C 1
ATOM 1835 O O . LEU A 1 234 ? -5.834 2.077 -10.066 1.00 98.31 234 LEU A O 1
ATOM 1839 N N . TRP A 1 235 ? -6.929 3.248 -8.487 1.00 98.19 235 TRP A N 1
ATOM 1840 C CA . TRP A 1 235 ? -7.258 4.384 -9.342 1.00 98.19 235 TRP A CA 1
ATOM 1841 C C . TRP A 1 235 ? -6.006 5.094 -9.854 1.00 98.19 235 TRP A C 1
ATOM 1843 O O . TRP A 1 235 ? -5.903 5.372 -11.045 1.00 98.19 235 TRP A O 1
ATOM 1853 N N . ILE A 1 236 ? -5.027 5.345 -8.979 1.00 98.00 236 ILE A N 1
ATOM 1854 C CA . ILE A 1 236 ? -3.752 5.934 -9.401 1.00 98.00 236 ILE A CA 1
ATOM 1855 C C . ILE A 1 236 ? -2.986 4.978 -10.313 1.00 98.00 236 ILE A C 1
ATOM 1857 O O . ILE A 1 236 ? -2.404 5.429 -11.293 1.00 98.00 236 ILE A O 1
ATOM 1861 N N . SER A 1 237 ? -3.003 3.671 -10.039 1.00 98.06 237 SER A N 1
ATOM 1862 C CA . SER A 1 237 ? -2.312 2.690 -10.879 1.00 98.06 237 SER A CA 1
ATOM 1863 C C . SER A 1 237 ? -2.867 2.583 -12.300 1.00 98.06 237 SER A C 1
ATOM 1865 O O . SER A 1 237 ? -2.116 2.188 -13.188 1.00 98.06 237 SER A O 1
ATOM 1867 N N . LEU A 1 238 ? -4.132 2.945 -12.538 1.00 97.94 238 LEU A N 1
ATOM 1868 C CA . LEU A 1 238 ? -4.716 3.032 -13.883 1.00 97.94 238 LEU A CA 1
ATOM 1869 C C . LEU A 1 238 ? -4.209 4.246 -14.682 1.00 97.94 238 LEU A C 1
ATOM 1871 O O . LEU A 1 238 ? -4.246 4.204 -15.911 1.00 97.94 238 LEU A O 1
ATOM 1875 N N . GLY A 1 239 ? -3.730 5.302 -14.015 1.00 96.25 239 GLY A N 1
ATOM 1876 C CA . GLY A 1 239 ? -3.172 6.491 -14.667 1.00 96.25 239 GLY A CA 1
ATOM 1877 C C . GLY A 1 239 ? -4.100 7.071 -15.756 1.00 96.25 239 GLY A C 1
ATOM 1878 O O . GLY A 1 239 ? -5.291 7.258 -15.487 1.00 96.25 239 GLY A O 1
ATOM 1879 N N . PRO A 1 240 ? -3.614 7.283 -16.997 1.00 96.88 240 PRO A N 1
ATOM 1880 C CA . PRO A 1 240 ? -4.413 7.772 -18.127 1.00 96.88 240 PRO A CA 1
ATOM 1881 C C . PRO A 1 240 ? -5.563 6.852 -18.550 1.00 96.88 240 PRO A C 1
ATOM 1883 O O . PRO A 1 240 ? -6.470 7.296 -19.246 1.00 96.88 240 PRO A O 1
ATOM 1886 N N . ASN A 1 241 ? -5.535 5.573 -18.158 1.00 97.12 241 ASN A N 1
ATOM 1887 C CA . ASN A 1 241 ? -6.596 4.613 -18.472 1.00 97.12 241 ASN A CA 1
ATOM 1888 C C . ASN A 1 241 ? -7.765 4.680 -17.472 1.00 97.12 241 ASN A C 1
ATOM 1890 O O . ASN A 1 241 ? -8.755 3.964 -17.635 1.00 97.12 241 ASN A O 1
ATOM 1894 N N . ALA A 1 242 ? -7.654 5.487 -16.410 1.00 96.69 242 ALA A N 1
ATOM 1895 C CA . ALA A 1 242 ? -8.757 5.743 -15.493 1.00 96.69 242 ALA A CA 1
ATOM 1896 C C . ALA A 1 242 ? -9.798 6.681 -16.138 1.00 96.69 242 ALA A C 1
ATOM 1898 O O . ALA A 1 242 ? -9.426 7.544 -16.931 1.00 96.69 242 ALA A O 1
ATOM 1899 N N . PRO A 1 243 ? -11.087 6.613 -15.746 1.00 94.88 243 PRO A N 1
ATOM 1900 C CA . PRO A 1 243 ? -12.101 7.559 -16.230 1.00 94.88 243 PRO A CA 1
ATOM 1901 C C . PRO A 1 243 ? -11.743 9.028 -15.968 1.00 94.88 243 PRO A C 1
ATOM 1903 O O . PRO A 1 243 ? -12.096 9.910 -16.744 1.00 94.88 243 PRO A O 1
ATOM 1906 N N . ILE A 1 244 ? -11.049 9.284 -14.855 1.00 96.38 244 ILE A N 1
ATOM 1907 C CA . ILE A 1 244 ? -10.461 10.579 -14.515 1.00 96.38 244 ILE A CA 1
ATOM 1908 C C . ILE A 1 244 ? -9.006 10.320 -14.149 1.00 96.38 244 ILE A C 1
ATOM 1910 O O . ILE A 1 244 ? -8.739 9.594 -13.185 1.00 96.38 244 ILE A O 1
ATOM 1914 N N . ASP A 1 245 ? -8.080 10.943 -14.874 1.00 96.25 245 ASP A N 1
ATOM 1915 C CA . ASP A 1 245 ? -6.645 10.797 -14.641 1.00 96.25 245 ASP A CA 1
ATOM 1916 C C . ASP A 1 245 ? -6.194 11.565 -13.380 1.00 96.25 245 ASP A C 1
ATOM 1918 O O . ASP A 1 245 ? -5.641 12.670 -13.414 1.00 96.25 245 ASP A O 1
ATOM 1922 N N . LEU A 1 246 ? -6.469 10.965 -12.220 1.00 95.88 246 LEU A N 1
ATOM 1923 C CA . LEU A 1 246 ? -6.071 11.495 -10.919 1.00 95.88 246 LEU A CA 1
ATOM 1924 C C . LEU A 1 246 ? -4.545 11.512 -10.767 1.00 95.88 246 LEU A C 1
ATOM 1926 O O . LEU A 1 246 ? -4.011 12.357 -10.046 1.00 95.88 246 LEU A O 1
ATOM 1930 N N . GLN A 1 247 ? -3.834 10.618 -11.459 1.00 96.19 247 GLN A N 1
ATOM 1931 C CA . GLN A 1 247 ? -2.379 10.608 -11.452 1.00 96.19 247 GLN A CA 1
ATOM 1932 C C . GLN A 1 247 ? -1.830 11.883 -12.103 1.00 96.19 247 GLN A C 1
ATOM 1934 O O . GLN A 1 247 ? -0.952 12.521 -11.521 1.00 96.19 247 GLN A O 1
ATOM 1939 N N . TYR A 1 248 ? -2.370 12.298 -13.252 1.00 96.81 248 TYR A N 1
ATOM 1940 C CA . TYR A 1 248 ? -2.001 13.554 -13.905 1.00 96.81 248 TYR A CA 1
ATOM 1941 C C . TYR A 1 248 ? -2.267 14.767 -13.006 1.00 96.81 248 TYR A C 1
ATOM 1943 O O . TYR A 1 248 ? -1.414 15.651 -12.873 1.00 96.81 248 TYR A O 1
ATOM 1951 N N . LEU A 1 249 ? -3.420 14.792 -12.328 1.00 96.50 249 LEU A N 1
ATOM 1952 C CA . LEU A 1 249 ? -3.758 15.868 -11.395 1.00 96.50 249 LEU A CA 1
ATOM 1953 C C . LEU A 1 249 ? -2.738 15.963 -10.249 1.00 96.50 249 LEU A C 1
ATOM 1955 O O . LEU A 1 249 ? -2.248 17.052 -9.937 1.00 96.50 249 LEU A O 1
ATOM 1959 N N . LEU A 1 250 ? -2.378 14.826 -9.650 1.00 95.56 250 LEU A N 1
ATOM 1960 C CA . LEU A 1 250 ? -1.381 14.775 -8.581 1.00 95.56 250 LEU A CA 1
ATOM 1961 C C . LEU A 1 250 ? 0.020 15.118 -9.088 1.00 95.56 250 LEU A C 1
ATOM 1963 O O . LEU A 1 250 ? 0.734 15.848 -8.411 1.00 95.56 250 LEU A O 1
ATOM 1967 N N . TRP A 1 251 ? 0.397 14.679 -10.288 1.00 95.44 251 TRP A N 1
ATOM 1968 C CA . TRP A 1 251 ? 1.658 15.052 -10.934 1.00 95.44 251 TRP A CA 1
ATOM 1969 C C . TRP A 1 251 ? 1.778 16.571 -11.144 1.00 95.44 251 TRP A C 1
ATOM 1971 O O . TRP A 1 251 ? 2.843 17.159 -10.928 1.00 95.44 251 TRP A O 1
ATOM 1981 N N . LYS A 1 252 ? 0.671 17.238 -11.490 1.00 95.12 252 LYS A N 1
ATOM 1982 C CA . LYS A 1 252 ? 0.636 18.693 -11.675 1.00 95.12 252 LYS A CA 1
ATOM 1983 C C . LYS A 1 252 ? 0.767 19.450 -10.348 1.00 95.12 252 LYS A C 1
ATOM 1985 O O . LYS A 1 252 ? 1.558 20.394 -10.273 1.00 95.12 252 LYS A O 1
ATOM 1990 N N . ILE A 1 253 ? 0.014 19.033 -9.324 1.00 95.50 253 ILE A N 1
ATOM 1991 C CA . ILE A 1 253 ? -0.178 19.783 -8.067 1.00 95.50 253 ILE A CA 1
ATOM 1992 C C . ILE A 1 253 ? 0.832 19.399 -6.979 1.00 95.50 253 ILE A C 1
ATOM 1994 O O . ILE A 1 253 ? 1.310 20.266 -6.253 1.00 95.50 253 ILE A O 1
ATOM 1998 N N . VAL A 1 254 ? 1.152 18.113 -6.836 1.00 93.81 254 VAL A N 1
ATOM 1999 C CA . VAL A 1 254 ? 1.973 17.586 -5.739 1.00 93.81 254 VAL A CA 1
ATOM 2000 C C . VAL A 1 254 ? 3.400 17.362 -6.245 1.00 93.81 254 VAL A C 1
ATOM 2002 O O . VAL A 1 254 ? 3.629 16.408 -6.990 1.00 93.81 254 VAL A O 1
ATOM 2005 N N . PRO A 1 255 ? 4.399 18.166 -5.818 1.00 89.38 255 PRO A N 1
ATOM 2006 C CA . PRO A 1 255 ? 5.757 18.096 -6.366 1.00 89.38 255 PRO A CA 1
ATOM 2007 C C . PRO A 1 255 ? 6.377 16.696 -6.311 1.00 89.38 255 PRO A C 1
ATOM 2009 O O . PRO A 1 255 ? 7.071 16.293 -7.238 1.00 89.38 255 PRO A O 1
ATOM 2012 N N . MET A 1 256 ? 6.077 15.922 -5.262 1.00 88.31 256 MET A N 1
ATOM 2013 C CA . MET A 1 256 ? 6.613 14.569 -5.095 1.00 88.31 256 MET A CA 1
ATOM 2014 C C . MET A 1 256 ? 6.160 13.598 -6.198 1.00 88.31 256 MET A C 1
ATOM 2016 O O . MET A 1 256 ? 6.933 12.731 -6.601 1.00 88.31 256 MET A O 1
ATOM 2020 N N . TYR A 1 257 ? 4.947 13.760 -6.740 1.00 91.81 257 TYR A N 1
ATOM 2021 C CA . TYR A 1 257 ? 4.430 12.889 -7.804 1.00 91.81 257 TYR A CA 1
ATOM 2022 C C . TYR A 1 257 ? 5.17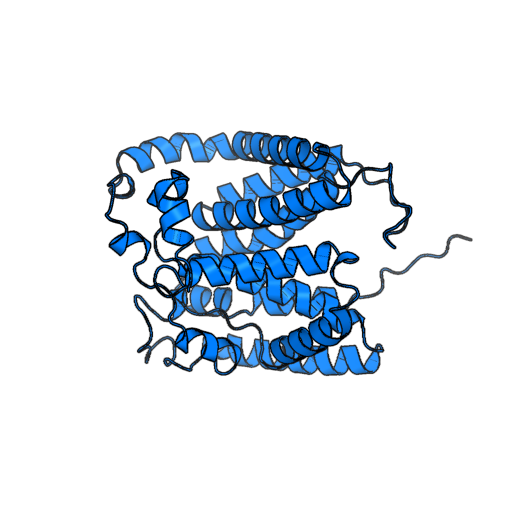4 13.059 -9.135 1.00 91.81 257 TYR A C 1
ATOM 2024 O O . TYR A 1 257 ? 5.148 12.147 -9.959 1.00 91.81 257 TYR A O 1
ATOM 2032 N N . ARG A 1 258 ? 5.906 14.164 -9.330 1.00 90.12 258 ARG A N 1
ATOM 2033 C CA . ARG A 1 258 ? 6.755 14.375 -10.516 1.00 90.12 258 ARG A CA 1
ATOM 2034 C C . ARG A 1 258 ? 7.944 13.422 -10.571 1.00 90.12 258 ARG A C 1
ATOM 2036 O O . ARG A 1 258 ? 8.411 13.098 -11.656 1.00 90.12 258 ARG A O 1
ATOM 2043 N N . TYR A 1 259 ? 8.372 12.909 -9.421 1.00 88.12 259 TYR A N 1
ATOM 2044 C CA . TYR A 1 259 ? 9.489 11.969 -9.313 1.00 88.12 259 TYR A CA 1
ATOM 2045 C C . TYR A 1 259 ? 9.031 10.507 -9.220 1.00 88.12 259 TYR A C 1
ATOM 2047 O O . TYR A 1 259 ? 9.853 9.590 -9.222 1.00 88.12 259 TYR A O 1
ATOM 2055 N N . LEU A 1 260 ? 7.717 10.267 -9.144 1.00 89.69 260 LEU A N 1
ATOM 2056 C CA . LEU A 1 260 ? 7.146 8.926 -9.105 1.00 89.69 260 LEU A CA 1
ATOM 2057 C C . LEU A 1 260 ? 6.884 8.430 -10.520 1.00 89.69 260 LEU A C 1
ATOM 2059 O O . LEU A 1 260 ? 6.046 8.965 -11.247 1.00 89.69 260 LEU A O 1
ATOM 2063 N N . ARG A 1 261 ? 7.608 7.378 -10.885 1.00 89.31 261 ARG A N 1
ATOM 2064 C CA . ARG A 1 261 ? 7.395 6.609 -12.110 1.00 89.31 261 ARG A CA 1
ATOM 2065 C C . ARG A 1 261 ? 6.646 5.328 -11.783 1.00 89.31 261 ARG A C 1
ATOM 2067 O O . ARG A 1 261 ? 6.725 4.860 -10.647 1.00 89.31 261 ARG A O 1
ATOM 2074 N N . LEU A 1 262 ? 6.030 4.739 -12.805 1.00 93.75 262 LEU A N 1
ATOM 2075 C CA . LEU A 1 262 ? 5.335 3.455 -12.730 1.00 93.75 262 LEU A CA 1
ATOM 2076 C C . LEU A 1 262 ? 4.145 3.527 -11.762 1.00 93.75 262 LEU A C 1
ATOM 2078 O O . LEU A 1 262 ? 4.257 3.164 -10.587 1.00 93.75 262 LEU A O 1
ATOM 2082 N N . PRO A 1 263 ? 2.977 3.972 -12.248 1.00 96.50 263 PRO A N 1
ATOM 2083 C CA . PRO A 1 263 ? 1.755 4.054 -11.449 1.00 96.50 263 PRO A CA 1
ATOM 2084 C C . PRO A 1 263 ? 1.375 2.742 -10.744 1.00 96.50 263 PRO A C 1
ATOM 2086 O O . PRO A 1 263 ? 0.904 2.824 -9.600 1.00 96.50 263 PRO A O 1
ATOM 2089 N N . PRO A 1 264 ? 1.633 1.542 -11.317 1.00 97.06 264 PRO A N 1
ATOM 2090 C CA . PRO A 1 264 ? 1.440 0.268 -10.627 1.00 97.06 264 PRO A CA 1
ATOM 2091 C C . PRO A 1 264 ? 2.158 0.135 -9.284 1.00 97.06 264 PRO A C 1
ATOM 2093 O O . PRO A 1 264 ? 1.755 -0.671 -8.460 1.00 97.06 264 PRO A O 1
ATOM 2096 N N . ARG A 1 265 ? 3.156 0.961 -8.955 1.00 95.94 265 ARG A N 1
ATOM 2097 C CA . ARG A 1 265 ? 3.760 0.934 -7.611 1.00 95.94 265 ARG A CA 1
ATOM 2098 C C . ARG A 1 265 ? 2.775 1.263 -6.488 1.00 95.94 265 ARG A C 1
ATOM 2100 O O . ARG A 1 265 ? 3.025 0.885 -5.348 1.00 95.94 265 ARG A O 1
ATOM 2107 N N . HIS A 1 266 ? 1.643 1.901 -6.795 1.00 98.12 266 HIS A N 1
ATOM 2108 C CA . HIS A 1 266 ? 0.549 2.115 -5.842 1.00 98.12 266 HIS A CA 1
ATOM 2109 C C . HIS A 1 266 ? -0.244 0.831 -5.538 1.00 98.12 266 HIS A C 1
ATOM 2111 O O . HIS A 1 266 ? -1.034 0.819 -4.595 1.00 98.12 266 HIS A O 1
ATOM 2117 N N . LEU A 1 267 ? -0.002 -0.274 -6.250 1.00 98.25 267 LEU A N 1
ATOM 2118 C CA . LEU A 1 267 ? -0.618 -1.577 -5.990 1.00 98.25 267 LEU A CA 1
ATOM 2119 C C . LEU A 1 267 ? -0.319 -2.125 -4.592 1.00 98.25 267 LEU A C 1
ATOM 2121 O O . LEU A 1 267 ? -1.121 -2.893 -4.066 1.00 98.25 267 LEU A O 1
ATOM 2125 N N . ILE A 1 268 ? 0.757 -1.685 -3.933 1.00 98.25 268 ILE A N 1
ATOM 2126 C CA . ILE A 1 268 ? 0.973 -2.001 -2.514 1.00 98.25 268 ILE A CA 1
ATOM 2127 C C . ILE A 1 268 ? -0.194 -1.517 -1.636 1.00 98.25 268 ILE A C 1
ATOM 2129 O O . ILE A 1 268 ? -0.569 -2.192 -0.681 1.00 98.25 268 ILE A O 1
ATOM 2133 N N . LEU A 1 269 ? -0.829 -0.391 -1.986 1.00 98.69 269 LEU A N 1
ATOM 2134 C CA . LEU A 1 269 ? -2.017 0.123 -1.299 1.00 98.69 269 LEU A CA 1
ATOM 2135 C C . LEU A 1 269 ? -3.235 -0.767 -1.552 1.00 98.69 269 LEU A C 1
ATOM 2137 O O . LEU A 1 269 ? -4.024 -1.003 -0.637 1.00 98.69 269 LEU A O 1
ATOM 2141 N N . VAL A 1 270 ? -3.363 -1.294 -2.774 1.00 98.56 270 VAL A N 1
ATOM 2142 C CA . VAL A 1 270 ? -4.397 -2.274 -3.140 1.00 98.56 270 VAL A CA 1
ATOM 2143 C C . VAL A 1 270 ? -4.240 -3.523 -2.290 1.00 98.56 270 VAL A C 1
ATOM 2145 O O . VAL A 1 270 ? -5.167 -3.901 -1.577 1.00 98.56 270 VAL A O 1
ATOM 2148 N N . VAL A 1 271 ? -3.047 -4.115 -2.290 1.00 98.38 271 VAL A N 1
ATOM 2149 C CA . VAL A 1 271 ? -2.741 -5.310 -1.503 1.00 98.38 271 VAL A CA 1
ATOM 2150 C C . VAL A 1 271 ? -2.976 -5.061 -0.014 1.00 98.38 271 VAL A C 1
ATOM 2152 O O . VAL A 1 271 ? -3.651 -5.859 0.635 1.00 98.38 271 VAL A O 1
ATOM 2155 N N . PHE A 1 272 ? -2.486 -3.947 0.535 1.00 98.69 272 PHE A N 1
ATOM 2156 C CA . PHE A 1 272 ? -2.674 -3.598 1.944 1.00 98.69 272 PHE A CA 1
ATOM 2157 C C . PHE A 1 272 ? -4.155 -3.450 2.317 1.00 98.69 272 PHE A C 1
ATOM 2159 O O . PHE A 1 272 ? -4.621 -4.045 3.293 1.00 98.69 272 PHE A O 1
ATOM 2166 N N . GLY A 1 273 ? -4.914 -2.692 1.522 1.00 98.31 273 GLY A N 1
ATOM 2167 C CA . GLY A 1 273 ? -6.335 -2.463 1.753 1.00 98.31 273 GLY A CA 1
ATOM 2168 C C . GLY A 1 273 ? -7.164 -3.742 1.639 1.00 98.31 273 GLY A C 1
ATOM 2169 O O . GLY A 1 273 ? -7.932 -4.065 2.546 1.00 98.31 273 GLY A O 1
ATOM 2170 N N . LEU A 1 274 ? -6.976 -4.521 0.571 1.00 98.38 274 LEU A N 1
ATOM 2171 C CA . LEU A 1 274 ? -7.720 -5.766 0.371 1.00 98.38 274 LEU A CA 1
ATOM 2172 C C . LEU A 1 274 ? -7.374 -6.818 1.431 1.00 98.38 274 LEU A C 1
ATOM 2174 O O . LEU A 1 274 ? -8.283 -7.457 1.957 1.00 98.38 274 LEU A O 1
ATOM 2178 N N . SER A 1 275 ? -6.107 -6.938 1.834 1.00 98.19 275 SER A N 1
ATOM 2179 C CA . SER A 1 275 ? -5.697 -7.853 2.912 1.00 98.19 275 SER A CA 1
ATOM 2180 C C . SER A 1 275 ? -6.375 -7.510 4.243 1.00 98.19 275 SER A C 1
ATOM 2182 O O . SER A 1 275 ? -6.884 -8.391 4.941 1.00 98.19 275 SER A O 1
ATOM 2184 N N . GLY A 1 276 ? -6.462 -6.215 4.574 1.00 96.56 276 GLY A N 1
ATOM 2185 C CA . GLY A 1 276 ? -7.199 -5.738 5.745 1.00 96.56 276 GLY A CA 1
ATOM 2186 C C . GLY A 1 276 ? -8.700 -6.044 5.670 1.00 96.56 276 GLY A C 1
ATOM 2187 O O . GLY A 1 276 ? -9.298 -6.481 6.657 1.00 96.56 276 GLY A O 1
ATOM 2188 N N . LEU A 1 277 ? -9.316 -5.873 4.494 1.00 96.81 277 LEU A N 1
ATOM 2189 C CA . LEU A 1 277 ? -10.727 -6.205 4.272 1.00 96.81 277 LEU A CA 1
ATOM 2190 C C . LEU A 1 277 ? -11.004 -7.710 4.365 1.00 96.81 277 LEU A C 1
ATOM 2192 O O . LEU A 1 277 ? -12.020 -8.083 4.949 1.00 96.81 277 LEU A O 1
ATOM 2196 N N . ILE A 1 278 ? -10.112 -8.565 3.855 1.00 96.81 278 ILE A N 1
ATOM 2197 C CA . ILE A 1 278 ? -10.211 -10.029 3.981 1.00 96.81 278 ILE A CA 1
ATOM 2198 C C . ILE A 1 278 ? -10.222 -10.426 5.459 1.00 96.81 278 ILE A C 1
ATOM 2200 O O . ILE A 1 278 ? -11.122 -11.145 5.899 1.00 96.81 278 ILE A O 1
ATOM 2204 N N . GLY A 1 279 ? -9.284 -9.894 6.249 1.00 94.81 279 GLY A N 1
ATOM 2205 C CA . GLY A 1 279 ? -9.223 -10.162 7.686 1.00 94.81 279 GLY A CA 1
ATOM 2206 C C . GLY A 1 279 ? -10.489 -9.723 8.432 1.00 94.81 279 GLY A C 1
ATOM 2207 O O . GLY A 1 279 ? -11.055 -10.494 9.208 1.00 94.81 279 GLY A O 1
ATOM 2208 N N . LEU A 1 280 ? -10.997 -8.518 8.147 1.00 93.06 280 LEU A N 1
ATOM 2209 C CA . LEU A 1 280 ? -12.248 -8.011 8.732 1.00 93.06 280 LEU A CA 1
ATOM 2210 C C . LEU A 1 280 ? -13.495 -8.784 8.266 1.00 93.06 280 LEU A C 1
ATOM 2212 O O . LEU A 1 280 ? -14.468 -8.897 9.020 1.00 93.06 280 LEU A O 1
ATOM 2216 N N . GLY A 1 281 ? -13.483 -9.295 7.034 1.00 91.81 281 GLY A N 1
ATOM 2217 C CA . GLY A 1 281 ? -14.545 -10.119 6.465 1.00 91.81 281 GLY A CA 1
ATOM 2218 C C . GLY A 1 281 ? -14.640 -11.485 7.142 1.00 91.81 281 GLY A C 1
ATOM 2219 O O . GLY A 1 281 ? -15.734 -11.905 7.520 1.00 91.81 281 GLY A O 1
ATOM 2220 N N . LEU A 1 282 ? -13.499 -12.139 7.389 1.00 91.69 282 LEU A N 1
ATOM 2221 C CA . LEU A 1 282 ? -13.427 -13.450 8.050 1.00 91.69 282 LEU A CA 1
ATOM 2222 C C . LEU A 1 282 ? -14.014 -13.456 9.464 1.00 91.69 282 LEU A C 1
ATOM 2224 O O . LEU A 1 282 ? -14.620 -14.447 9.875 1.00 91.69 282 LEU A O 1
ATOM 2228 N N . GLN A 1 283 ? -13.895 -12.343 10.191 1.00 87.94 283 GLN A N 1
ATOM 2229 C CA . GLN A 1 283 ? -14.436 -12.191 11.548 1.00 87.94 283 GLN A CA 1
ATOM 2230 C C . GLN A 1 283 ? -15.975 -12.200 11.609 1.00 87.94 283 GLN A C 1
ATOM 2232 O O . GLN A 1 283 ? -16.552 -12.132 12.693 1.00 87.94 283 GLN A O 1
ATOM 2237 N N . ARG A 1 284 ? -16.669 -12.234 10.462 1.00 86.06 284 ARG A N 1
ATOM 2238 C CA . ARG A 1 284 ? -18.141 -12.216 10.394 1.00 86.06 284 ARG A CA 1
ATOM 2239 C C . ARG A 1 284 ? -18.799 -13.578 10.411 1.00 86.06 284 ARG A C 1
ATOM 2241 O O . ARG A 1 284 ? -20.013 -13.636 10.594 1.00 86.06 284 ARG A O 1
ATOM 2248 N N . PHE A 1 285 ? -18.032 -14.633 10.200 1.00 87.31 285 PHE A N 1
ATOM 2249 C CA . PHE A 1 285 ? -18.554 -15.987 10.168 1.00 87.31 285 PHE A CA 1
ATOM 2250 C C . PHE A 1 285 ? -18.363 -16.669 11.521 1.00 87.31 285 PHE A C 1
ATOM 2252 O O . PHE A 1 285 ? -17.642 -16.183 12.395 1.00 87.31 285 PHE A O 1
ATOM 2259 N N . ASN A 1 286 ? -19.057 -17.788 11.722 1.00 88.62 286 ASN A N 1
ATOM 2260 C CA . ASN A 1 286 ? -18.802 -18.627 12.884 1.00 88.62 286 ASN A CA 1
ATOM 2261 C C . ASN A 1 286 ? -17.396 -19.246 12.776 1.00 88.62 286 ASN A C 1
ATOM 2263 O O . ASN A 1 286 ? -16.868 -19.470 11.688 1.00 88.62 286 ASN A O 1
ATOM 2267 N N . LYS A 1 287 ? -16.791 -19.552 13.928 1.00 88.75 287 LYS A N 1
ATOM 2268 C CA . LYS A 1 287 ? -15.413 -20.063 14.013 1.00 88.75 287 LYS A CA 1
ATOM 2269 C C . LYS A 1 287 ? -15.082 -21.221 13.055 1.00 88.75 287 LYS A C 1
ATOM 2271 O O . LYS A 1 287 ? -14.048 -21.111 12.399 1.00 88.75 287 LYS A O 1
ATOM 2276 N N . PRO A 1 288 ? -15.896 -22.294 12.934 1.00 91.12 288 PRO A N 1
ATOM 2277 C CA . PRO A 1 288 ? -15.546 -23.403 12.045 1.00 91.12 288 PRO A CA 1
ATOM 2278 C C . PRO A 1 288 ? -15.514 -22.978 10.572 1.00 91.12 288 PRO A C 1
ATOM 2280 O O . PRO A 1 288 ? -14.593 -23.344 9.848 1.00 91.12 288 PRO A O 1
ATOM 2283 N N . PHE A 1 289 ? -16.460 -22.144 10.131 1.00 91.62 289 PHE A N 1
ATOM 2284 C CA . PHE A 1 289 ? -16.494 -21.675 8.747 1.00 91.62 289 PHE A CA 1
ATOM 2285 C C . PHE A 1 289 ? -15.384 -20.661 8.455 1.00 91.62 289 PHE A C 1
ATOM 2287 O O . PHE A 1 289 ? -14.744 -20.742 7.409 1.00 91.62 289 PHE A O 1
ATOM 2294 N N . SER A 1 290 ? -15.084 -19.754 9.394 1.00 91.94 290 SER A N 1
ATOM 2295 C CA . SER A 1 290 ? -13.919 -18.866 9.285 1.00 91.94 290 SER A CA 1
ATOM 2296 C C . SER A 1 290 ? -12.615 -19.658 9.157 1.00 91.94 290 SER A C 1
ATOM 2298 O O . SER A 1 290 ? -11.751 -19.258 8.385 1.00 91.94 290 SER A O 1
ATOM 2300 N N . PHE A 1 291 ? -12.473 -20.778 9.879 1.00 94.19 291 PHE A N 1
ATOM 2301 C CA . PHE A 1 291 ? -11.301 -21.653 9.786 1.00 94.19 291 PHE A CA 1
ATOM 2302 C C . PHE A 1 291 ? -11.197 -22.344 8.424 1.00 94.19 291 PHE A C 1
ATOM 2304 O O . PHE A 1 291 ? -10.126 -22.345 7.823 1.00 94.19 291 PHE A O 1
ATOM 2311 N N . LEU A 1 292 ? -12.312 -22.857 7.900 1.00 95.44 292 LEU A N 1
ATOM 2312 C CA . LEU A 1 292 ? -12.363 -23.455 6.566 1.00 95.44 292 LEU A CA 1
ATOM 2313 C C . LEU A 1 292 ? -11.946 -22.447 5.480 1.00 95.44 292 LEU A C 1
ATOM 2315 O O . LEU A 1 292 ? -11.066 -22.739 4.673 1.00 95.44 292 LEU A O 1
ATOM 2319 N N . ILE A 1 293 ? -12.529 -21.241 5.478 1.00 95.31 293 ILE A N 1
ATOM 2320 C CA . ILE A 1 293 ? -12.170 -20.194 4.506 1.00 95.31 293 ILE A CA 1
ATOM 2321 C C . ILE A 1 293 ? -10.701 -19.793 4.671 1.00 95.31 293 ILE A C 1
ATOM 2323 O O . ILE A 1 293 ? -9.993 -19.637 3.678 1.00 95.31 293 ILE A O 1
ATOM 2327 N N . ALA A 1 294 ? -10.230 -19.644 5.912 1.00 96.06 294 ALA A N 1
ATOM 2328 C CA . ALA A 1 294 ? -8.836 -19.327 6.196 1.00 96.06 294 ALA A CA 1
ATOM 2329 C C . ALA A 1 294 ? -7.879 -20.374 5.610 1.00 96.06 294 ALA A C 1
ATOM 2331 O O . ALA A 1 294 ? -6.857 -19.997 5.037 1.00 96.06 294 ALA A O 1
ATOM 2332 N N . LEU A 1 295 ? -8.219 -21.664 5.704 1.00 96.69 295 LEU A N 1
ATOM 2333 C CA . LEU A 1 295 ? -7.436 -22.754 5.123 1.00 96.69 295 LEU A CA 1
ATOM 2334 C C . LEU A 1 295 ? -7.379 -22.651 3.594 1.00 96.69 295 LEU A C 1
ATOM 2336 O O . LEU A 1 295 ? -6.290 -22.717 3.031 1.00 96.69 295 LEU A O 1
ATOM 2340 N N . PHE A 1 296 ? -8.518 -22.421 2.932 1.00 97.38 296 PHE A N 1
ATOM 2341 C CA . PHE A 1 296 ? -8.567 -22.248 1.476 1.00 97.38 296 PHE A CA 1
ATOM 2342 C C . PHE A 1 296 ? -7.754 -21.041 0.999 1.00 97.38 296 PHE A C 1
ATOM 2344 O O . PHE A 1 296 ? -6.970 -21.176 0.063 1.00 97.38 296 PHE A O 1
ATOM 2351 N N . ILE A 1 297 ? -7.894 -19.884 1.658 1.00 97.62 297 ILE A N 1
ATOM 2352 C CA . ILE A 1 297 ? -7.109 -18.685 1.325 1.00 97.62 297 ILE A CA 1
ATOM 2353 C C . ILE A 1 297 ? -5.618 -18.961 1.531 1.00 97.62 297 ILE A C 1
ATOM 2355 O O . ILE A 1 297 ? -4.812 -18.650 0.662 1.00 97.62 297 ILE A O 1
ATOM 2359 N N . SER A 1 298 ? -5.242 -19.572 2.656 1.00 97.25 298 SER A N 1
ATOM 2360 C CA . SER A 1 298 ? -3.835 -19.854 2.956 1.00 97.25 298 SER A CA 1
ATOM 2361 C C . SER A 1 298 ? -3.228 -20.818 1.936 1.00 97.25 298 SER A C 1
ATOM 2363 O O . SER A 1 298 ? -2.144 -20.555 1.425 1.00 97.25 298 SER A O 1
ATOM 2365 N N . ALA A 1 299 ? -3.942 -21.893 1.591 1.00 97.81 299 ALA A N 1
ATOM 2366 C CA . ALA A 1 299 ? -3.513 -22.847 0.574 1.00 97.81 299 ALA A CA 1
ATOM 2367 C C . ALA A 1 299 ? -3.364 -22.180 -0.802 1.00 97.81 299 ALA A C 1
ATOM 2369 O O . ALA A 1 299 ? -2.345 -22.369 -1.460 1.00 97.81 299 ALA A O 1
ATOM 2370 N N . GLU A 1 300 ? -4.332 -21.354 -1.212 1.00 97.88 300 GLU A N 1
ATOM 2371 C CA . GLU A 1 300 ? -4.266 -20.603 -2.470 1.00 97.88 300 GLU A CA 1
ATOM 2372 C C . GLU A 1 300 ? -3.048 -19.672 -2.514 1.00 97.88 300 GLU A C 1
ATOM 2374 O O . GLU A 1 300 ? -2.303 -19.685 -3.493 1.00 97.88 300 GLU A O 1
ATOM 2379 N N . MET A 1 301 ? -2.814 -18.900 -1.451 1.00 97.94 301 MET A N 1
ATOM 2380 C CA . MET A 1 301 ? -1.693 -17.961 -1.383 1.00 97.94 301 MET A CA 1
ATOM 2381 C C . MET A 1 301 ? -0.334 -18.671 -1.362 1.00 97.94 301 MET A C 1
ATOM 2383 O O . MET A 1 301 ? 0.600 -18.199 -2.003 1.00 97.94 301 MET A O 1
ATOM 2387 N N . ILE A 1 302 ? -0.218 -19.813 -0.676 1.00 97.00 302 ILE A N 1
ATOM 2388 C CA . ILE A 1 302 ? 1.014 -20.619 -0.654 1.00 97.00 302 ILE A CA 1
ATOM 2389 C C . ILE A 1 302 ? 1.289 -21.226 -2.033 1.00 97.00 302 ILE A C 1
ATOM 2391 O O . ILE A 1 302 ? 2.414 -21.144 -2.522 1.00 97.00 302 ILE A O 1
ATOM 2395 N N . LEU A 1 303 ? 0.272 -21.809 -2.679 1.00 96.75 303 LEU A N 1
ATOM 2396 C CA . LEU A 1 303 ? 0.409 -22.381 -4.022 1.00 96.75 303 LEU A CA 1
ATOM 2397 C C . LEU A 1 303 ? 0.784 -21.313 -5.052 1.00 96.75 303 LEU A C 1
ATOM 2399 O O . LEU A 1 303 ? 1.637 -21.560 -5.899 1.00 96.75 303 LEU A O 1
ATOM 2403 N N . TYR A 1 304 ? 0.183 -20.127 -4.950 1.00 96.81 304 TYR A N 1
ATOM 2404 C CA . TYR A 1 304 ? 0.534 -18.983 -5.782 1.00 96.81 304 TYR A CA 1
ATOM 2405 C C . TYR A 1 304 ? 1.980 -18.526 -5.545 1.00 96.81 304 TYR A C 1
ATOM 2407 O O . TYR A 1 304 ? 2.749 -18.416 -6.495 1.00 96.81 304 TYR A O 1
ATOM 2415 N N . ALA A 1 305 ? 2.377 -18.297 -4.289 1.00 95.56 305 ALA A N 1
ATOM 2416 C CA . ALA A 1 305 ? 3.718 -17.818 -3.956 1.00 95.56 305 ALA A CA 1
ATOM 2417 C C . ALA A 1 305 ? 4.818 -18.818 -4.351 1.00 95.56 305 ALA A C 1
ATOM 2419 O O . ALA A 1 305 ? 5.898 -18.402 -4.761 1.00 95.56 305 ALA A O 1
ATOM 2420 N N . ARG A 1 306 ? 4.530 -20.127 -4.300 1.00 95.62 306 ARG A N 1
ATOM 2421 C CA . ARG A 1 306 ? 5.448 -21.187 -4.747 1.00 95.62 306 ARG A CA 1
ATOM 2422 C C . ARG A 1 306 ? 5.849 -21.053 -6.218 1.00 95.62 306 ARG A C 1
ATOM 2424 O O . ARG A 1 306 ? 6.918 -21.512 -6.577 1.00 95.62 306 ARG A O 1
ATOM 2431 N N . HIS A 1 307 ? 5.036 -20.423 -7.063 1.00 93.94 307 HIS A N 1
ATOM 2432 C CA . HIS A 1 307 ? 5.376 -20.210 -8.474 1.00 93.94 307 HIS A CA 1
ATOM 2433 C C . HIS A 1 307 ? 6.603 -19.292 -8.685 1.00 93.94 307 HIS A C 1
ATOM 2435 O O . HIS A 1 307 ? 7.151 -19.243 -9.783 1.00 93.94 307 HIS A O 1
ATOM 2441 N N . PHE A 1 308 ? 7.032 -18.565 -7.648 1.00 92.62 308 PHE A N 1
ATOM 2442 C CA . PHE A 1 308 ? 8.123 -17.584 -7.696 1.00 92.62 308 PHE A CA 1
ATOM 2443 C C . PHE A 1 308 ? 9.428 -18.063 -7.040 1.00 92.62 308 PHE A C 1
ATOM 2445 O O . PHE A 1 308 ? 10.384 -17.287 -6.987 1.00 92.62 308 PHE A O 1
ATOM 2452 N N . ILE A 1 309 ? 9.456 -19.296 -6.521 1.00 86.44 309 ILE A N 1
ATOM 2453 C CA . ILE A 1 309 ? 10.600 -19.930 -5.842 1.00 86.44 309 ILE A CA 1
ATOM 2454 C C . ILE A 1 309 ? 11.035 -21.136 -6.668 1.00 86.44 309 ILE A C 1
ATOM 2456 O O . ILE A 1 309 ? 12.249 -21.243 -6.934 1.00 86.44 309 ILE A O 1
#

Foldseek 3Di:
DDPPPPPPDQLLVVLLLLLLCLFQLNLLCVLVVVVLLSQLLNLLVVLLVLLVLLLDDQDDPPQDPDPRDPRPSVVSLLSNLQSLLSSVVSPDVLSSVLSLVLNVLLLVLVCVVVVHCSSVVSSVSSPVSNCVSNVVPVVVVVVVCVVDPLPDQDDVCQQCQQAAAPQLVCCQVVVQSQHDQVNGPGGDDGSNLSTQHRFNLLVVLLVVLCVVCVVPVSSDSLLVSLVVLLVVLNQQSNAVNHPDRVLVVCCVPPVVSSSHHRSSSSSSSNSSSSSSSSSVSLVPDPPVVSVVSSVNSSVRSVVSSVVSD

Secondary structure (DSSP, 8-state):
----------HHHHHHHHHHHTSHHHHHHHHTT-HHHHHHHHTHHHHHHHHHHHH--TT--SSS--------HHHHHHHHHHHHHHHHHTS-HHHHHHHHHHHHHHHHHHHHHHT-SHHHHHHHHHHHHHHHHTHHHHHHHHHHHHHSGGGS---HHHHSTTPPPGGGGGGGT-TTBTB-TTT--SSSS-HHHH-----HHHHHHHHHHHHHHGGGGGG-HHHHHHHHHHHHHHHHHHGGGSSS-HHHHHHHH-GGGGG---GGGGHHHHHHHHHHHHHHHHTTS-HHHHHHHHHHHHHHHHHHHHTT-